Protein AF-0000000082581903 (afdb_homodimer)

Sequence (358 aa):
MIIGKVKLASPSAEDALTNMLINNNLINKDTAILCLGTNDCIEDLVGPLTGTLIEENKKDLSIKVYGTLDFSINSLNIKSKFPHIEKKEKHLLAVDSILSLKNDVGMILLKNDGIHPGAALGNNLPLIGDCSIMCSVSEKLQYLLLNKKVSFNEVYKFSKVICSSIIKAKYILENHHNNMIIGKVKLASPSAEDALTNMLINNNLINKDTAILCLGTNDCIEDLVGPLTGTLIEENKKDLSIKVYGTLDFSINSLNIKSKFPHIEKKEKHLLAVDSILSLKNDVGMILLKNDGIHPGAALGNNLPLIGDCSIMCSVSEKLQYLLLNKKVSFNEVYKFSKVICSSIIKAKYILENHHNN

Solvent-accessible surface area (backbone atoms only — not comparable to full-atom values): 18276 Å² total; per-residue (Å²): 95,77,79,45,76,38,50,58,86,42,93,52,28,41,60,53,47,24,48,50,34,52,75,67,64,58,51,58,75,70,36,28,38,37,16,31,19,42,54,75,45,66,77,30,29,32,9,10,50,20,30,39,50,33,71,73,64,41,78,89,55,80,67,52,69,41,18,17,57,93,50,56,29,32,74,87,48,36,81,77,48,43,64,60,50,56,73,71,43,90,36,35,31,22,31,32,51,41,65,29,58,72,90,42,42,51,26,38,36,32,26,75,28,40,42,48,55,51,47,90,74,68,47,92,46,66,74,39,44,54,11,27,43,35,35,18,68,33,33,42,70,38,48,74,62,71,65,54,77,50,49,37,49,59,37,52,51,51,20,50,39,52,30,52,16,52,50,50,40,46,51,49,54,63,57,50,72,77,104,94,78,77,45,76,38,51,58,88,42,95,52,29,41,61,51,48,23,48,50,32,52,74,66,64,59,50,57,74,68,34,28,39,36,15,31,21,42,52,75,43,66,76,32,29,31,8,10,51,19,30,39,51,34,70,76,63,40,76,90,55,80,67,50,70,42,19,16,57,92,50,55,30,31,75,87,47,35,80,78,49,43,64,60,50,57,73,72,44,91,36,36,30,23,30,34,50,39,64,29,57,71,90,43,41,51,25,38,35,32,27,75,29,40,43,50,55,47,46,91,72,68,47,91,45,67,76,40,45,53,12,27,42,36,35,18,66,34,33,42,70,38,47,72,62,70,66,54,78,51,48,38,49,58,37,52,50,52,18,50,38,52,29,51,16,52,50,50,41,46,51,50,52,63,57,52,71,75,104

Organism: NCBI:txid2716538

Structure (mmCIF, N/CA/C/O backbone):
data_AF-0000000082581903-model_v1
#
loop_
_entity.id
_entity.type
_entity.pdbx_description
1 polymer 'DUF1256 domain-containing protein'
#
loop_
_atom_site.group_PDB
_atom_site.id
_atom_site.type_symbol
_atom_site.label_atom_id
_atom_site.label_alt_id
_atom_site.label_comp_id
_atom_site.label_asym_id
_atom_site.label_entity_id
_atom_site.label_seq_id
_atom_site.pdbx_PDB_ins_code
_atom_site.Cartn_x
_atom_site.Cartn_y
_atom_site.Cartn_z
_atom_site.occupancy
_atom_site.B_iso_or_equiv
_atom_site.auth_seq_id
_atom_site.auth_comp_id
_atom_site.auth_asym_id
_atom_site.auth_atom_id
_atom_site.pdbx_PDB_model_num
ATOM 1 N N . MET A 1 1 ? -2.246 -23.031 -18.891 1 87.25 1 MET A N 1
ATOM 2 C CA . MET A 1 1 ? -3.512 -22.516 -19.406 1 87.25 1 MET A CA 1
ATOM 3 C C . MET A 1 1 ? -4.262 -21.734 -18.328 1 87.25 1 MET A C 1
ATOM 5 O O . MET A 1 1 ? -4.207 -22.078 -17.156 1 87.25 1 MET A O 1
ATOM 9 N N . ILE A 1 2 ? -4.891 -20.656 -18.797 1 94.12 2 ILE A N 1
ATOM 10 C CA . ILE A 1 2 ? -5.758 -19.922 -17.891 1 94.12 2 ILE A CA 1
ATOM 11 C C . ILE A 1 2 ? -6.977 -20.766 -17.531 1 94.12 2 ILE A C 1
ATOM 13 O O . ILE A 1 2 ? -7.723 -21.188 -18.422 1 94.12 2 ILE A O 1
ATOM 17 N N . ILE A 1 3 ? -7.184 -21 -16.297 1 96.62 3 ILE A N 1
ATOM 18 C CA . ILE A 1 3 ? -8.234 -21.922 -15.891 1 96.62 3 ILE A CA 1
ATOM 19 C C . ILE A 1 3 ? -9.383 -21.156 -15.242 1 96.62 3 ILE A C 1
ATOM 21 O O . ILE A 1 3 ? -10.422 -21.719 -14.914 1 96.62 3 ILE A O 1
ATOM 25 N N . GLY A 1 4 ? -9.164 -19.812 -15.023 1 97.12 4 GLY A N 1
ATOM 26 C CA . GLY A 1 4 ? -10.211 -19 -14.43 1 97.12 4 GLY A CA 1
ATOM 27 C C . GLY A 1 4 ? -9.867 -17.531 -14.383 1 97.12 4 GLY A C 1
ATOM 28 O O . GLY A 1 4 ? -8.703 -17.156 -14.523 1 97.12 4 GLY A O 1
ATOM 29 N N . LYS A 1 5 ? -10.945 -16.812 -14.273 1 97.69 5 LYS A N 1
ATOM 30 C CA . LYS A 1 5 ? -10.82 -15.367 -14.133 1 97.69 5 LYS A CA 1
ATOM 31 C C . LYS A 1 5 ? -11.766 -14.836 -13.062 1 97.69 5 LYS A C 1
ATOM 33 O O . LYS A 1 5 ? -12.883 -15.344 -12.898 1 97.69 5 LYS A O 1
ATOM 38 N N . VAL A 1 6 ? -11.312 -13.875 -12.336 1 98.44 6 VAL A N 1
ATOM 39 C CA . VAL A 1 6 ? -12.125 -13.195 -11.336 1 98.44 6 VAL A CA 1
ATOM 40 C C . VAL A 1 6 ? -12.062 -11.68 -11.555 1 98.44 6 VAL A C 1
ATOM 42 O O . VAL A 1 6 ? -10.977 -11.109 -11.672 1 98.44 6 VAL A O 1
ATOM 45 N N . LYS A 1 7 ? -13.234 -11.055 -11.656 1 98.25 7 LYS A N 1
ATOM 46 C CA . LYS A 1 7 ? -13.281 -9.602 -11.773 1 98.25 7 LYS A CA 1
ATOM 47 C C . LYS A 1 7 ? -12.961 -8.93 -10.445 1 98.25 7 LYS A C 1
ATOM 49 O O . LYS A 1 7 ? -13.641 -9.164 -9.445 1 98.25 7 LYS A O 1
ATOM 54 N N . LEU A 1 8 ? -11.984 -8.023 -10.461 1 98.38 8 LEU A N 1
ATOM 55 C CA . LEU A 1 8 ? -11.547 -7.359 -9.242 1 98.38 8 LEU A CA 1
ATOM 56 C C . LEU A 1 8 ? -12.688 -6.559 -8.617 1 98.38 8 LEU A C 1
ATOM 58 O O . LEU A 1 8 ? -12.867 -6.57 -7.398 1 98.38 8 LEU A O 1
ATOM 62 N N . ALA A 1 9 ? -13.422 -5.906 -9.438 1 96.94 9 ALA A N 1
ATOM 63 C CA . ALA A 1 9 ? -14.453 -4.977 -8.984 1 96.94 9 ALA A CA 1
ATOM 64 C C . ALA A 1 9 ? -15.656 -5.719 -8.422 1 96.94 9 ALA A C 1
ATOM 66 O O . ALA A 1 9 ? -16.531 -5.113 -7.801 1 96.94 9 ALA A O 1
ATOM 67 N N . SER A 1 10 ? -15.672 -7.02 -8.586 1 97.88 10 SER A N 1
ATOM 68 C CA . SER A 1 10 ? -16.781 -7.809 -8.078 1 97.88 10 SER A CA 1
ATOM 69 C C . SER A 1 10 ? -16.812 -7.809 -6.555 1 97.88 10 SER A C 1
ATOM 71 O O . SER A 1 10 ? -15.781 -8.008 -5.91 1 97.88 10 SER A O 1
ATOM 73 N N . PRO A 1 11 ? -18.016 -7.594 -5.961 1 96.75 11 PRO A N 1
ATOM 74 C CA . PRO A 1 11 ? -18.109 -7.652 -4.5 1 96.75 11 PRO A CA 1
ATOM 75 C C . PRO A 1 11 ? -17.75 -9.023 -3.941 1 96.75 11 PRO A C 1
ATOM 77 O O . PRO A 1 11 ? -17.406 -9.141 -2.764 1 96.75 11 PRO A O 1
ATOM 80 N N . SER A 1 12 ? -17.734 -10.055 -4.766 1 98.25 12 SER A N 1
ATOM 81 C CA . SER A 1 12 ? -17.438 -11.406 -4.324 1 98.25 12 SER A CA 1
ATOM 82 C C . SER A 1 12 ? -16.062 -11.859 -4.801 1 98.25 12 SER A C 1
ATOM 84 O O . SER A 1 12 ? -15.766 -13.055 -4.832 1 98.25 12 SER A O 1
ATOM 86 N N . ALA A 1 13 ? -15.289 -10.922 -5.145 1 98.75 13 ALA A N 1
ATOM 87 C CA . ALA A 1 13 ? -13.992 -11.258 -5.742 1 98.75 13 ALA A CA 1
ATOM 88 C C . ALA A 1 13 ? -13.172 -12.133 -4.809 1 98.75 13 ALA A C 1
ATOM 90 O O . ALA A 1 13 ? -12.586 -13.133 -5.238 1 98.75 13 ALA A O 1
ATOM 91 N N . GLU A 1 14 ? -13.094 -11.75 -3.551 1 98.75 14 GLU A N 1
ATOM 92 C CA . GLU A 1 14 ? -12.32 -12.508 -2.574 1 98.75 14 GLU A CA 1
ATOM 93 C C . GLU A 1 14 ? -12.805 -13.953 -2.48 1 98.75 14 GLU A C 1
ATOM 95 O O . GLU A 1 14 ? -12.008 -14.891 -2.551 1 98.75 14 GLU A O 1
ATOM 100 N N . ASP A 1 15 ? -14.094 -14.125 -2.348 1 98.75 15 ASP A N 1
ATOM 101 C CA . ASP A 1 15 ? -14.672 -15.461 -2.225 1 98.75 15 ASP A CA 1
ATOM 102 C C . ASP A 1 15 ? -14.461 -16.266 -3.502 1 98.75 15 ASP A C 1
ATOM 104 O O . ASP A 1 15 ? -14.133 -17.453 -3.443 1 98.75 15 ASP A O 1
ATOM 108 N N . ALA A 1 16 ? -14.727 -15.617 -4.605 1 98.81 16 ALA A N 1
ATOM 109 C CA . ALA A 1 16 ? -14.555 -16.281 -5.895 1 98.81 16 ALA A CA 1
ATOM 110 C C . ALA A 1 16 ? -13.117 -16.766 -6.074 1 98.81 16 ALA A C 1
ATOM 112 O O . ALA A 1 16 ? -12.883 -17.906 -6.469 1 98.81 16 ALA A O 1
ATOM 113 N N . LEU A 1 17 ? -12.164 -15.938 -5.777 1 98.81 17 LEU A N 1
ATOM 114 C CA . LEU A 1 17 ? -10.758 -16.297 -5.922 1 98.81 17 LEU A CA 1
ATOM 115 C C . LEU A 1 17 ? -10.383 -17.422 -4.957 1 98.81 17 LEU A C 1
ATOM 117 O O . LEU A 1 17 ? -9.711 -18.375 -5.344 1 98.81 17 LEU A O 1
ATOM 121 N N . THR A 1 18 ? -10.797 -17.281 -3.703 1 98.81 18 THR A N 1
ATOM 122 C CA . THR A 1 18 ? -10.539 -18.312 -2.699 1 98.81 18 THR A CA 1
ATOM 123 C C . THR A 1 18 ? -11.023 -19.672 -3.182 1 98.81 18 THR A C 1
ATOM 125 O O . THR A 1 18 ? -10.273 -20.656 -3.145 1 98.81 18 THR A O 1
ATOM 128 N N . ASN A 1 19 ? -12.234 -19.672 -3.658 1 98.62 19 ASN A N 1
ATOM 129 C CA . ASN A 1 19 ? -12.828 -20.922 -4.129 1 98.62 19 ASN A CA 1
ATOM 130 C C . ASN A 1 19 ? -12.078 -21.484 -5.336 1 98.62 19 ASN A C 1
ATOM 132 O O . ASN A 1 19 ? -11.859 -22.688 -5.43 1 98.62 19 ASN A O 1
ATOM 136 N N . MET A 1 20 ? -11.734 -20.688 -6.238 1 98.56 20 MET A N 1
ATOM 137 C CA . MET A 1 20 ? -11.023 -21.141 -7.43 1 98.56 20 MET A CA 1
ATOM 138 C C . MET A 1 20 ? -9.664 -21.719 -7.062 1 98.56 20 MET A C 1
ATOM 140 O O . MET A 1 20 ? -9.234 -22.719 -7.645 1 98.56 20 MET A O 1
ATOM 144 N N . LEU A 1 21 ? -9 -21.078 -6.121 1 98.56 21 LEU A N 1
ATOM 145 C CA . LEU A 1 21 ? -7.703 -21.578 -5.672 1 98.56 21 LEU A CA 1
ATOM 146 C C . LEU A 1 21 ? -7.836 -22.984 -5.109 1 98.56 21 LEU A C 1
ATOM 148 O O . LEU A 1 21 ? -7.051 -23.875 -5.453 1 98.56 21 LEU A O 1
ATOM 152 N N . ILE A 1 22 ? -8.797 -23.172 -4.262 1 98 22 ILE A N 1
ATOM 153 C CA . ILE A 1 22 ? -8.984 -24.438 -3.559 1 98 22 ILE A CA 1
ATOM 154 C C . ILE A 1 22 ? -9.508 -25.484 -4.527 1 98 22 ILE A C 1
ATOM 156 O O . ILE A 1 22 ? -8.953 -26.578 -4.625 1 98 22 ILE A O 1
ATOM 160 N N . ASN A 1 23 ? -10.539 -25.094 -5.277 1 97.81 23 ASN A N 1
ATOM 161 C CA . ASN A 1 23 ? -11.242 -26.078 -6.105 1 97.81 23 ASN A CA 1
ATOM 162 C C . ASN A 1 23 ? -10.383 -26.547 -7.273 1 97.81 23 ASN A C 1
ATOM 1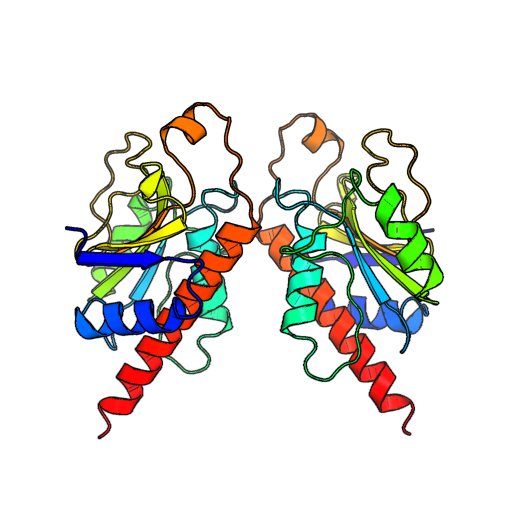64 O O . ASN A 1 23 ? -10.57 -27.656 -7.777 1 97.81 23 ASN A O 1
ATOM 168 N N . ASN A 1 24 ? -9.477 -25.781 -7.688 1 97.69 24 ASN A N 1
ATOM 169 C CA . ASN A 1 24 ? -8.609 -26.172 -8.797 1 97.69 24 ASN A CA 1
ATOM 170 C C . ASN A 1 24 ? -7.254 -26.672 -8.297 1 97.69 24 ASN A C 1
ATOM 172 O O . ASN A 1 24 ? -6.324 -26.828 -9.086 1 97.69 24 ASN A O 1
ATOM 176 N N . ASN A 1 25 ? -7.094 -26.812 -7.012 1 96.69 25 ASN A N 1
ATOM 177 C CA . ASN A 1 25 ? -5.895 -27.344 -6.371 1 96.69 25 ASN A CA 1
ATOM 178 C C . ASN A 1 25 ? -4.668 -26.484 -6.672 1 96.69 25 ASN A C 1
ATOM 180 O O . ASN A 1 25 ? -3.586 -27.016 -6.93 1 96.69 25 ASN A O 1
ATOM 184 N N . LEU A 1 26 ? -4.883 -25.188 -6.762 1 98 26 LEU A N 1
ATOM 185 C CA . LEU A 1 26 ? -3.773 -24.266 -7.008 1 98 26 LEU A CA 1
ATOM 186 C C . LEU A 1 26 ? -3.033 -23.953 -5.711 1 98 26 LEU A C 1
ATOM 188 O O . LEU A 1 26 ? -1.92 -23.422 -5.738 1 98 26 LEU A O 1
ATOM 192 N N . ILE A 1 27 ? -3.664 -24.203 -4.605 1 97.94 27 ILE A N 1
ATOM 193 C CA . ILE A 1 27 ? -3.084 -23.953 -3.289 1 97.94 27 ILE A CA 1
ATOM 194 C C . ILE A 1 27 ? -3.363 -25.141 -2.367 1 97.94 27 ILE A C 1
ATOM 196 O O . ILE A 1 27 ? -4.438 -25.75 -2.432 1 97.94 27 ILE A O 1
ATOM 200 N N . ASN A 1 28 ? -2.412 -25.531 -1.559 1 95.62 28 ASN A N 1
ATOM 201 C CA . ASN A 1 28 ? -2.557 -26.531 -0.508 1 95.62 28 ASN A CA 1
ATOM 202 C C . ASN A 1 28 ? -1.833 -26.125 0.769 1 95.62 28 ASN A C 1
ATOM 204 O O . ASN A 1 28 ? -1.347 -24.984 0.872 1 95.62 28 ASN A O 1
ATOM 208 N N . LYS A 1 29 ? -1.737 -26.984 1.769 1 92.75 29 LYS A N 1
ATOM 209 C CA . LYS A 1 29 ? -1.204 -26.641 3.084 1 92.75 29 LYS A CA 1
ATOM 210 C C . LYS A 1 29 ? 0.279 -26.297 3.002 1 92.75 29 LYS A C 1
ATOM 212 O O . LYS A 1 29 ? 0.778 -25.5 3.801 1 92.75 29 LYS A O 1
ATOM 217 N N . ASP A 1 30 ? 0.938 -26.781 1.972 1 95.25 30 ASP A N 1
ATOM 218 C CA . ASP A 1 30 ? 2.385 -26.625 1.88 1 95.25 30 ASP A CA 1
ATOM 219 C C . ASP A 1 30 ? 2.76 -25.578 0.827 1 95.25 30 ASP A C 1
ATOM 221 O O . ASP A 1 30 ? 3.943 -25.328 0.586 1 95.25 30 ASP A O 1
ATOM 225 N N . THR A 1 31 ? 1.788 -24.984 0.199 1 97.94 31 THR A N 1
ATOM 226 C CA . THR A 1 31 ? 2.049 -24.047 -0.879 1 97.94 31 THR A CA 1
ATOM 227 C C . THR A 1 31 ? 2.758 -22.797 -0.349 1 97.94 31 THR A C 1
ATOM 229 O O . THR A 1 31 ? 2.301 -22.188 0.615 1 97.94 31 THR A O 1
ATOM 232 N N . ALA A 1 32 ? 3.918 -22.547 -0.948 1 98.62 32 ALA A N 1
ATOM 233 C CA . ALA A 1 32 ? 4.586 -21.266 -0.733 1 98.62 32 ALA A CA 1
ATOM 234 C C . ALA A 1 32 ? 4.148 -20.234 -1.774 1 98.62 32 ALA A C 1
ATOM 236 O O . ALA A 1 32 ? 3.809 -20.594 -2.904 1 98.62 32 ALA A O 1
ATOM 237 N N . ILE A 1 33 ? 4.16 -18.953 -1.414 1 98.88 33 ILE A N 1
ATOM 238 C CA . ILE A 1 33 ? 3.732 -17.875 -2.293 1 98.88 33 ILE A CA 1
ATOM 239 C C . ILE A 1 33 ? 4.949 -17.094 -2.777 1 98.88 33 ILE A C 1
ATOM 241 O O . ILE A 1 33 ? 5.777 -16.656 -1.974 1 98.88 33 ILE A O 1
ATOM 245 N N . LEU A 1 34 ? 5.102 -17 -4.012 1 98.62 34 LEU A N 1
ATOM 246 C CA . LEU A 1 34 ? 6.164 -16.203 -4.617 1 98.62 34 LEU A CA 1
ATOM 247 C C . LEU A 1 34 ? 5.594 -14.961 -5.305 1 98.62 34 LEU A C 1
ATOM 249 O O . LEU A 1 34 ? 4.902 -15.078 -6.32 1 98.62 34 LEU A O 1
ATOM 253 N N . CYS A 1 35 ? 5.91 -13.844 -4.793 1 98.56 35 CYS A N 1
ATOM 254 C CA . CYS A 1 35 ? 5.375 -12.578 -5.27 1 98.56 35 CYS A CA 1
ATOM 255 C C . CYS A 1 35 ? 6.418 -11.812 -6.074 1 98.56 35 CYS A C 1
ATOM 257 O O . CYS A 1 35 ? 7.457 -11.422 -5.539 1 98.56 35 CYS A O 1
ATOM 259 N N . LEU A 1 36 ? 6.07 -11.562 -7.289 1 97.31 36 LEU A N 1
ATOM 260 C CA . LEU A 1 36 ? 7.055 -10.977 -8.195 1 97.31 36 LEU A CA 1
ATOM 261 C C . LEU A 1 36 ? 6.734 -9.508 -8.469 1 97.31 36 LEU A C 1
ATOM 263 O O . LEU A 1 36 ? 5.566 -9.141 -8.609 1 97.31 36 LEU A O 1
ATOM 267 N N . GLY A 1 37 ? 7.77 -8.695 -8.508 1 96 37 GLY A N 1
ATOM 268 C CA . GLY A 1 37 ? 7.641 -7.285 -8.844 1 96 37 GLY A CA 1
ATOM 269 C C . GLY A 1 37 ? 8.719 -6.422 -8.219 1 96 37 GLY A C 1
ATOM 270 O O . GLY A 1 37 ? 9.641 -6.938 -7.578 1 96 37 GLY A O 1
ATOM 271 N N . THR A 1 38 ? 8.578 -5.094 -8.414 1 94.81 38 THR A N 1
ATOM 272 C CA . THR A 1 38 ? 9.547 -4.137 -7.879 1 94.81 38 THR A CA 1
ATOM 273 C C . THR A 1 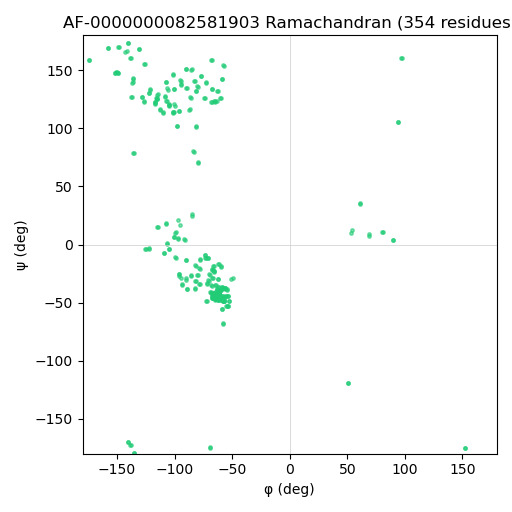38 ? 8.828 -3.002 -7.148 1 94.81 38 THR A C 1
ATOM 275 O O . THR A 1 38 ? 7.617 -2.832 -7.289 1 94.81 38 THR A O 1
ATOM 278 N N . ASN A 1 39 ? 9.641 -2.254 -6.438 1 95.69 39 ASN A N 1
ATOM 279 C CA . ASN A 1 39 ? 9.133 -1.1 -5.703 1 95.69 39 ASN A CA 1
ATOM 280 C C . ASN A 1 39 ? 9.203 0.173 -6.543 1 95.69 39 ASN A C 1
ATOM 282 O O . ASN A 1 39 ? 8.836 1.253 -6.07 1 95.69 39 ASN A O 1
ATOM 286 N N . ASP A 1 40 ? 9.594 0.076 -7.762 1 92.06 40 ASP A N 1
ATOM 287 C CA . ASP A 1 40 ? 10.086 1.259 -8.461 1 92.06 40 ASP A CA 1
ATOM 288 C C . ASP A 1 40 ? 9 1.852 -9.367 1 92.06 40 ASP A C 1
ATOM 290 O O . ASP A 1 40 ? 9.172 2.947 -9.906 1 92.06 40 ASP A O 1
ATOM 294 N N . CYS A 1 41 ? 7.949 1.179 -9.562 1 91.69 41 CYS A N 1
ATOM 295 C CA . CYS A 1 41 ? 6.852 1.677 -10.383 1 91.69 41 CYS A CA 1
ATOM 296 C C . CYS A 1 41 ? 5.52 1.098 -9.922 1 91.69 41 CYS A C 1
ATOM 298 O O . CYS A 1 41 ? 5.469 -0.02 -9.406 1 91.69 41 CYS A O 1
ATOM 300 N N . ILE A 1 42 ? 4.496 1.844 -10.078 1 94.06 42 ILE A N 1
ATOM 301 C CA . ILE A 1 42 ? 3.168 1.478 -9.594 1 94.06 42 ILE A CA 1
ATOM 302 C C . ILE A 1 42 ? 2.703 0.197 -10.281 1 94.06 42 ILE A C 1
ATOM 304 O O . ILE A 1 42 ? 2.117 -0.682 -9.648 1 94.06 42 ILE A O 1
ATOM 308 N N . GLU A 1 43 ? 3.027 0.013 -11.562 1 91.12 43 GLU A N 1
ATOM 309 C CA . GLU A 1 43 ? 2.525 -1.082 -12.383 1 91.12 43 GLU A CA 1
ATOM 310 C C . GLU A 1 43 ? 3.045 -2.428 -11.891 1 91.12 43 GLU A C 1
ATOM 312 O O . GLU A 1 43 ? 2.469 -3.473 -12.203 1 91.12 43 GLU A O 1
ATOM 317 N N . ASP A 1 44 ? 4.086 -2.406 -11.117 1 92.88 44 ASP A N 1
ATOM 318 C CA . ASP A 1 44 ? 4.758 -3.641 -10.719 1 92.88 44 ASP A CA 1
ATOM 319 C C . ASP A 1 44 ? 4.641 -3.871 -9.219 1 92.88 44 ASP A C 1
ATOM 321 O O . ASP A 1 44 ? 5.277 -4.777 -8.672 1 92.88 44 ASP A O 1
ATOM 325 N N . LEU A 1 45 ? 3.754 -3.172 -8.578 1 97.19 45 LEU A N 1
ATOM 326 C CA . LEU A 1 45 ? 3.727 -3.16 -7.117 1 97.19 45 LEU A CA 1
ATOM 327 C C . LEU A 1 45 ? 2.826 -4.27 -6.582 1 97.19 45 LEU A C 1
ATOM 329 O O . LEU A 1 45 ? 2.867 -4.586 -5.391 1 97.19 45 LEU A O 1
ATOM 333 N N . VAL A 1 46 ? 2.016 -4.891 -7.371 1 98.19 46 VAL A N 1
ATOM 334 C CA . VAL A 1 46 ? 1.065 -5.871 -6.859 1 98.19 46 VAL A CA 1
ATOM 335 C C . VAL A 1 46 ? 1.811 -6.969 -6.102 1 98.19 46 VAL A C 1
ATOM 337 O O . VAL A 1 46 ? 1.452 -7.301 -4.969 1 98.19 46 VAL A O 1
ATOM 340 N N . GLY A 1 47 ? 2.838 -7.504 -6.691 1 98.44 47 GLY A N 1
ATOM 341 C CA . GLY A 1 47 ? 3.588 -8.594 -6.086 1 98.44 47 GLY A CA 1
ATOM 342 C C . GLY A 1 47 ? 4.148 -8.242 -4.719 1 98.44 47 GLY A C 1
ATOM 343 O O . GLY A 1 47 ? 3.709 -8.789 -3.705 1 98.44 47 GLY A O 1
ATOM 344 N N . PRO A 1 48 ? 5.082 -7.348 -4.691 1 98.75 48 PRO A N 1
ATOM 345 C CA . PRO A 1 48 ? 5.723 -7.023 -3.418 1 98.75 48 PRO A CA 1
ATOM 346 C C . PRO A 1 48 ? 4.727 -6.574 -2.352 1 98.75 48 PRO A C 1
ATOM 348 O O . PRO A 1 48 ? 4.895 -6.895 -1.171 1 98.75 48 PRO A O 1
ATOM 351 N N . LEU A 1 49 ? 3.713 -5.824 -2.75 1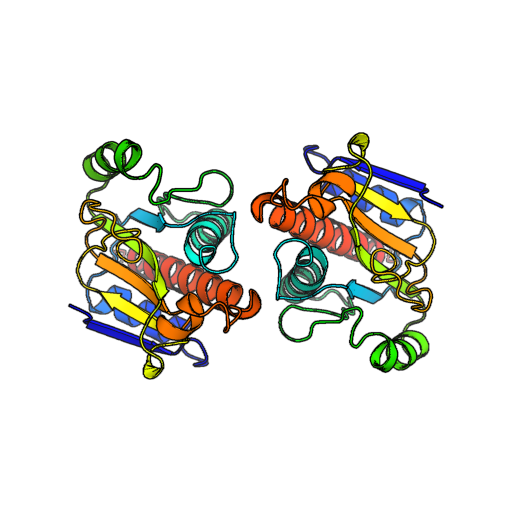 98.94 49 LEU A N 1
ATOM 352 C CA . LEU A 1 49 ? 2.721 -5.375 -1.777 1 98.94 49 LEU A CA 1
ATOM 353 C C . LEU A 1 49 ? 1.911 -6.555 -1.247 1 98.94 49 LEU A C 1
ATOM 355 O O . LEU A 1 49 ? 1.67 -6.656 -0.042 1 98.94 49 LEU A O 1
ATOM 359 N N . THR A 1 50 ? 1.483 -7.457 -2.131 1 98.94 50 THR A N 1
ATOM 360 C CA . THR A 1 50 ? 0.767 -8.656 -1.705 1 98.94 50 THR A CA 1
ATOM 361 C C . THR A 1 50 ? 1.606 -9.469 -0.723 1 98.94 50 THR A C 1
ATOM 363 O O . THR A 1 50 ? 1.114 -9.883 0.329 1 98.94 50 THR A O 1
ATOM 366 N N . GLY A 1 51 ? 2.877 -9.703 -1.082 1 98.94 51 GLY A N 1
ATOM 367 C CA . GLY A 1 51 ? 3.756 -10.43 -0.176 1 98.94 51 GLY A CA 1
ATOM 368 C C . GLY A 1 51 ? 3.85 -9.797 1.198 1 98.94 51 GLY A C 1
ATOM 369 O O . GLY A 1 51 ? 3.775 -10.492 2.215 1 98.94 51 GLY A O 1
ATOM 370 N N . THR A 1 52 ? 3.984 -8.516 1.213 1 98.94 52 THR A N 1
ATOM 371 C CA . THR A 1 52 ? 4.078 -7.773 2.467 1 98.94 52 THR A CA 1
ATOM 372 C C . THR A 1 52 ? 2.783 -7.891 3.262 1 98.94 52 THR A C 1
ATOM 374 O O . THR A 1 52 ? 2.811 -8.141 4.469 1 98.94 52 THR A O 1
ATOM 377 N N . LEU A 1 53 ? 1.638 -7.715 2.604 1 98.88 53 LEU A N 1
ATOM 378 C CA . LEU A 1 53 ? 0.344 -7.801 3.271 1 98.88 53 LEU A CA 1
ATOM 379 C C . LEU A 1 53 ? 0.125 -9.195 3.855 1 98.88 53 LEU A C 1
ATOM 381 O O . LEU A 1 53 ? -0.413 -9.328 4.957 1 98.88 53 LEU A O 1
ATOM 385 N N . ILE A 1 54 ? 0.518 -10.234 3.143 1 98.94 54 ILE A N 1
ATOM 386 C CA . ILE A 1 54 ? 0.366 -11.586 3.66 1 98.94 54 ILE A CA 1
ATOM 387 C C . ILE A 1 54 ? 1.196 -11.75 4.934 1 98.94 54 ILE A C 1
ATOM 389 O O . ILE A 1 54 ? 0.7 -12.25 5.945 1 98.94 54 ILE A O 1
ATOM 393 N N . GLU A 1 55 ? 2.453 -11.305 4.859 1 98.75 55 GLU A N 1
ATOM 394 C CA . GLU A 1 55 ? 3.326 -11.414 6.027 1 98.75 55 GLU A CA 1
ATOM 395 C C . GLU A 1 55 ? 2.729 -10.695 7.234 1 98.75 55 GLU A C 1
ATOM 397 O O . GLU A 1 55 ? 2.82 -11.18 8.359 1 98.75 55 GLU A O 1
ATOM 402 N N . GLU A 1 56 ? 2.131 -9.625 6.969 1 98.44 56 GLU A N 1
ATOM 403 C CA . GLU A 1 56 ? 1.611 -8.797 8.055 1 98.44 56 GLU A CA 1
ATOM 404 C C . GLU A 1 56 ? 0.311 -9.367 8.609 1 98.44 56 GLU A C 1
ATOM 406 O O . GLU A 1 56 ? -0.076 -9.062 9.742 1 98.44 56 GLU A O 1
ATOM 411 N N . ASN A 1 57 ? -0.397 -10.219 7.832 1 98.38 57 ASN A N 1
ATOM 412 C CA . ASN A 1 57 ? -1.756 -10.57 8.227 1 98.38 57 ASN A CA 1
ATOM 413 C C . ASN A 1 57 ? -1.919 -12.078 8.391 1 98.38 57 ASN A C 1
ATOM 415 O O . ASN A 1 57 ? -2.979 -12.555 8.805 1 98.38 57 ASN A O 1
ATOM 419 N N . LYS A 1 58 ? -0.877 -12.844 8.102 1 97.56 58 LYS A N 1
ATOM 420 C CA . LYS A 1 58 ? -1.011 -14.297 8.109 1 97.56 58 LYS A CA 1
ATOM 421 C C . LYS A 1 58 ? -1.169 -14.828 9.531 1 97.56 58 LYS A C 1
ATOM 423 O O . LYS A 1 58 ? -1.584 -15.969 9.727 1 97.56 58 LYS A O 1
ATOM 428 N N . LYS A 1 59 ? -0.95 -14.031 10.617 1 95.31 59 LYS A N 1
ATOM 429 C CA . LYS A 1 59 ? -1.097 -14.422 12.016 1 95.31 59 LYS A CA 1
ATOM 430 C C . LYS A 1 59 ? -0.35 -15.719 12.305 1 95.31 59 LYS A C 1
ATOM 432 O O . LYS A 1 59 ? 0.861 -15.805 12.094 1 95.31 59 LYS A O 1
ATOM 437 N N . ASP A 1 60 ? -1.005 -16.75 12.711 1 93.44 60 ASP A N 1
ATOM 438 C CA . ASP A 1 60 ? -0.346 -17.984 13.117 1 93.44 60 ASP A CA 1
ATOM 439 C C . ASP A 1 60 ? -0.338 -19 11.977 1 93.44 60 ASP A C 1
ATOM 441 O O . ASP A 1 60 ? 0.129 -20.125 12.148 1 93.44 60 ASP A O 1
ATOM 445 N N . LEU A 1 61 ? -0.793 -18.609 10.844 1 95.19 61 LEU A N 1
ATOM 446 C CA . LEU A 1 61 ? -0.778 -19.5 9.695 1 95.19 61 LEU A CA 1
ATOM 447 C C . LEU A 1 61 ? 0.639 -19.688 9.164 1 95.19 61 LEU A C 1
ATOM 449 O O . LEU A 1 61 ? 1.418 -18.734 9.125 1 95.19 61 LEU A O 1
ATOM 453 N N . SER A 1 62 ? 0.909 -20.938 8.805 1 93.56 62 SER A N 1
ATOM 454 C CA . SER A 1 62 ? 2.211 -21.234 8.219 1 93.56 62 SER A CA 1
ATOM 455 C C . SER A 1 62 ? 2.225 -20.938 6.723 1 93.56 62 SER A C 1
ATOM 457 O O . SER A 1 62 ? 2.025 -21.844 5.906 1 93.56 62 SER A O 1
ATOM 459 N N . ILE A 1 63 ? 2.365 -19.828 6.324 1 97.62 63 ILE A N 1
ATOM 460 C CA . ILE A 1 63 ? 2.471 -19.406 4.93 1 97.62 63 ILE A CA 1
ATOM 461 C C . ILE A 1 63 ? 3.875 -18.875 4.656 1 97.62 63 ILE A C 1
ATOM 463 O O . ILE A 1 63 ? 4.301 -17.891 5.258 1 97.62 63 ILE A O 1
ATOM 467 N N . LYS A 1 64 ? 4.574 -19.531 3.82 1 98.31 64 LYS A N 1
ATOM 468 C CA . LYS A 1 64 ? 5.879 -19.047 3.381 1 98.31 64 LYS A CA 1
ATOM 469 C C . LYS A 1 64 ? 5.742 -18.094 2.203 1 98.31 64 LYS A C 1
ATOM 471 O O . LYS A 1 64 ? 5.098 -18.406 1.204 1 98.31 64 LYS A O 1
ATOM 476 N N . VAL A 1 65 ? 6.32 -16.938 2.357 1 98.75 65 VAL A N 1
ATOM 477 C CA . VAL A 1 65 ? 6.211 -15.906 1.334 1 98.75 65 VAL A CA 1
ATOM 478 C C . VAL A 1 65 ? 7.602 -15.5 0.857 1 98.75 65 VAL A C 1
ATOM 480 O O . VAL A 1 65 ? 8.5 -15.258 1.67 1 98.75 65 VAL A O 1
ATOM 483 N N . TYR A 1 66 ? 7.766 -15.477 -0.42 1 98.69 66 TYR A N 1
ATOM 484 C CA . TYR A 1 66 ? 8.938 -14.922 -1.076 1 98.69 66 TYR A CA 1
ATOM 485 C C . TYR A 1 66 ? 8.57 -13.703 -1.912 1 98.69 66 TYR A C 1
ATOM 487 O O . TYR A 1 66 ? 7.688 -13.773 -2.77 1 98.69 66 TYR A O 1
ATOM 495 N N . GLY A 1 67 ? 9.305 -12.586 -1.7 1 98.44 67 GLY A N 1
ATOM 496 C CA . GLY A 1 67 ? 8.992 -11.344 -2.381 1 98.44 67 GLY A CA 1
ATOM 497 C C . GLY A 1 67 ? 8.094 -10.422 -1.569 1 98.44 67 GLY A C 1
ATOM 498 O O . GLY A 1 67 ? 6.93 -10.742 -1.333 1 98.44 67 GLY A O 1
ATOM 499 N N . THR A 1 68 ? 8.664 -9.391 -1.038 1 98.81 68 THR A N 1
ATOM 500 C CA . THR A 1 68 ? 8 -8.352 -0.255 1 98.81 68 THR A CA 1
ATOM 501 C C . THR A 1 68 ? 8.562 -6.977 -0.593 1 98.81 68 THR A C 1
ATOM 503 O O . THR A 1 68 ? 9.484 -6.855 -1.397 1 98.81 68 THR A O 1
ATOM 506 N N . LEU A 1 69 ? 7.953 -5.961 -0.053 1 98.75 69 LEU A N 1
ATOM 507 C CA . LEU A 1 69 ? 8.484 -4.617 -0.245 1 98.75 69 LEU A CA 1
ATOM 508 C C . LEU A 1 69 ? 9.906 -4.516 0.3 1 98.75 69 LEU A C 1
ATOM 510 O O . LEU A 1 69 ? 10.766 -3.869 -0.307 1 98.75 69 LEU A O 1
ATOM 514 N N . ASP A 1 70 ? 10.203 -5.133 1.433 1 98.38 70 ASP A N 1
ATOM 515 C CA . ASP A 1 70 ? 11.531 -5.094 2.029 1 98.38 70 ASP A CA 1
ATOM 516 C C . ASP A 1 70 ? 12.523 -5.934 1.221 1 98.38 70 ASP A C 1
ATOM 518 O O . ASP A 1 70 ? 13.703 -5.602 1.139 1 98.38 70 ASP A O 1
ATOM 522 N N . PHE A 1 71 ? 12.023 -7.008 0.66 1 98.06 71 PHE A N 1
ATOM 523 C CA . PHE A 1 71 ? 12.844 -7.961 -0.082 1 98.06 71 PHE A CA 1
ATOM 524 C C . PHE A 1 71 ? 12.164 -8.367 -1.383 1 98.06 71 PHE A C 1
ATOM 526 O O . PHE A 1 71 ? 11.695 -9.5 -1.52 1 98.06 71 PHE A O 1
ATOM 533 N N . SER A 1 72 ? 12.266 -7.492 -2.365 1 97.94 72 SER A N 1
ATOM 534 C CA . SER A 1 72 ? 11.547 -7.707 -3.613 1 97.94 72 SER A CA 1
ATOM 535 C C . SER A 1 72 ? 12.234 -8.75 -4.484 1 97.94 72 SER A C 1
ATOM 537 O O . SER A 1 72 ? 13.453 -8.93 -4.402 1 97.94 72 SER A O 1
ATOM 539 N N . ILE A 1 73 ? 11.523 -9.492 -5.168 1 97.25 73 ILE A N 1
ATOM 540 C CA . ILE A 1 73 ? 11.992 -10.406 -6.203 1 97.25 73 ILE A CA 1
ATOM 541 C C . ILE A 1 73 ? 11.414 -9.992 -7.555 1 97.25 73 ILE A C 1
ATOM 543 O O . ILE A 1 73 ? 10.203 -9.836 -7.695 1 97.25 73 ILE A O 1
ATOM 547 N N . ASN A 1 74 ? 12.211 -9.742 -8.461 1 94.62 74 ASN A N 1
ATOM 548 C CA . ASN A 1 74 ? 11.82 -9.289 -9.789 1 94.62 74 ASN A CA 1
ATOM 549 C C . ASN A 1 74 ? 12.672 -9.945 -10.875 1 94.62 74 ASN A C 1
ATOM 551 O O . ASN A 1 74 ? 13.359 -10.93 -10.625 1 94.62 74 ASN A O 1
ATOM 555 N N . SER A 1 75 ? 12.562 -9.469 -12.117 1 91.19 75 SER A N 1
ATOM 556 C CA . SER A 1 75 ? 13.227 -10.086 -13.258 1 91.19 75 SER A CA 1
ATOM 557 C C . SER A 1 75 ? 14.742 -9.961 -13.156 1 91.19 75 SER A C 1
ATOM 559 O O . SER A 1 75 ? 15.477 -10.758 -13.742 1 91.19 75 SER A O 1
ATOM 561 N N . LEU A 1 76 ? 15.172 -8.992 -12.375 1 90.81 76 LEU A N 1
ATOM 562 C CA . LEU A 1 76 ? 16.594 -8.727 -12.281 1 90.81 76 LEU A CA 1
ATOM 563 C C . LEU A 1 76 ? 17.281 -9.719 -11.344 1 90.81 76 LEU A C 1
ATOM 565 O O . LEU A 1 76 ? 18.469 -10.008 -11.484 1 90.81 76 LEU A O 1
ATOM 569 N N . ASN A 1 77 ? 16.516 -10.242 -10.414 1 94.06 77 ASN A N 1
ATOM 570 C CA . ASN A 1 77 ? 17.203 -11.047 -9.406 1 94.06 77 ASN A CA 1
ATOM 571 C C . ASN A 1 77 ? 16.594 -12.438 -9.289 1 94.06 77 ASN A C 1
ATOM 573 O O . ASN A 1 77 ? 17.125 -13.289 -8.578 1 94.06 77 ASN A O 1
ATOM 577 N N . ILE A 1 78 ? 15.594 -12.711 -9.969 1 94 78 ILE A N 1
ATOM 578 C CA . ILE A 1 78 ? 14.891 -13.977 -9.852 1 94 78 ILE A CA 1
ATOM 579 C C . ILE A 1 78 ? 15.797 -15.125 -10.281 1 94 78 ILE A C 1
ATOM 581 O O . ILE A 1 78 ? 15.727 -16.234 -9.734 1 94 78 ILE A O 1
ATOM 585 N N . LYS A 1 79 ? 16.641 -14.906 -11.25 1 91.38 79 LYS A N 1
ATOM 586 C CA . LYS A 1 79 ? 17.531 -15.961 -11.75 1 91.38 79 LYS A CA 1
ATOM 587 C C . LYS A 1 79 ? 18.422 -16.5 -10.641 1 91.38 79 LYS A C 1
ATOM 589 O O . LYS A 1 79 ? 18.703 -17.703 -10.594 1 91.38 79 LYS A O 1
ATOM 594 N N . SER A 1 80 ? 18.828 -15.664 -9.789 1 93.69 80 SER A N 1
ATOM 595 C CA . SER A 1 80 ? 19.719 -16.062 -8.719 1 93.69 80 SER A CA 1
ATOM 596 C C . SER A 1 80 ? 18.953 -16.609 -7.52 1 93.69 80 SER A C 1
ATOM 598 O O . SER A 1 80 ? 19.469 -17.438 -6.766 1 93.69 80 SER A O 1
ATOM 600 N N . LYS A 1 81 ? 17.734 -16.219 -7.332 1 94.81 81 LYS A N 1
ATOM 601 C CA . LYS A 1 81 ? 17 -16.562 -6.121 1 94.81 81 LYS A CA 1
ATOM 602 C C . LYS A 1 81 ? 16.125 -17.797 -6.34 1 94.81 81 LYS A C 1
ATOM 604 O O . LYS A 1 81 ? 15.898 -18.578 -5.41 1 94.81 81 LYS A O 1
ATOM 609 N N . PHE A 1 82 ? 15.727 -18.016 -7.523 1 94.62 82 PHE A N 1
ATOM 610 C CA . PHE A 1 82 ? 14.688 -19 -7.812 1 94.62 82 PHE A CA 1
ATOM 611 C C . PHE A 1 82 ? 15.195 -20.406 -7.543 1 94.62 82 PHE A C 1
ATOM 613 O O . PHE A 1 82 ? 14.484 -21.234 -6.977 1 94.62 82 PHE A O 1
ATOM 620 N N . PRO A 1 83 ? 16.422 -20.797 -7.902 1 94.12 83 PRO A N 1
ATOM 621 C CA . PRO A 1 83 ? 16.875 -22.172 -7.66 1 94.12 83 PRO A CA 1
ATOM 622 C C . PRO A 1 83 ? 16.781 -22.578 -6.191 1 94.12 83 PRO A C 1
ATOM 624 O O . PRO A 1 83 ? 16.391 -23.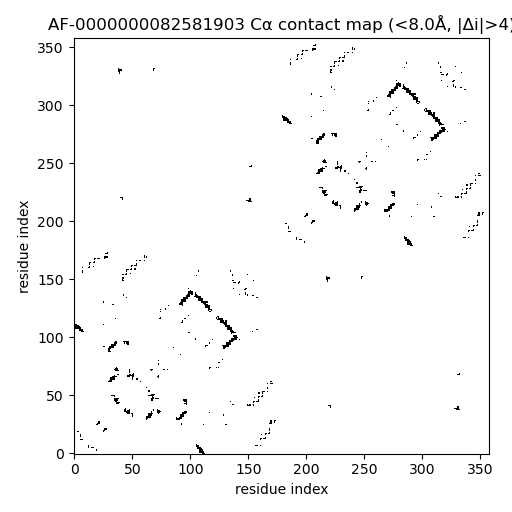703 -5.887 1 94.12 83 PRO A O 1
ATOM 627 N N . HIS A 1 84 ? 17.062 -21.672 -5.32 1 95.94 84 HIS A N 1
ATOM 628 C CA . HIS A 1 84 ? 16.969 -21.953 -3.891 1 95.94 84 HIS A CA 1
ATOM 629 C C . HIS A 1 84 ? 15.523 -22.125 -3.459 1 95.94 84 HIS A C 1
ATOM 631 O O . HIS A 1 84 ? 15.211 -23.031 -2.684 1 95.94 84 HIS A O 1
ATOM 637 N N . ILE A 1 85 ? 14.672 -21.344 -3.947 1 96.75 85 ILE A N 1
ATOM 638 C CA . ILE A 1 85 ? 13.258 -21.391 -3.609 1 96.75 85 ILE A CA 1
ATOM 639 C C . ILE A 1 85 ? 12.648 -22.688 -4.145 1 96.75 85 ILE A C 1
ATOM 641 O O . ILE A 1 85 ? 11.914 -23.375 -3.436 1 96.75 85 ILE A O 1
ATOM 645 N N . GLU A 1 86 ? 12.969 -22.969 -5.348 1 94.19 86 GLU A N 1
ATOM 646 C CA . GLU A 1 86 ? 12.43 -24.156 -6.012 1 94.19 86 GLU A CA 1
ATOM 647 C C . GLU A 1 86 ? 12.844 -25.422 -5.289 1 94.19 86 GLU A C 1
ATOM 649 O O . GLU A 1 86 ? 12.062 -26.375 -5.18 1 94.19 86 GLU A O 1
ATOM 654 N N . LYS A 1 87 ? 14.07 -25.484 -4.824 1 95.44 87 LYS A N 1
ATOM 655 C CA . LYS A 1 87 ? 14.578 -26.656 -4.109 1 95.44 87 LYS A CA 1
ATOM 656 C C . LYS A 1 87 ? 13.898 -26.812 -2.756 1 95.44 87 LYS A C 1
ATOM 658 O O . LYS A 1 87 ? 13.641 -27.938 -2.314 1 95.44 87 LYS A O 1
ATOM 663 N N . LYS A 1 88 ? 13.602 -25.75 -2.16 1 96.94 88 LYS A N 1
ATOM 664 C CA . LYS A 1 88 ? 13.086 -25.75 -0.795 1 96.94 88 LYS A CA 1
ATOM 665 C C . LYS A 1 88 ? 11.586 -26.031 -0.776 1 96.94 88 LYS A C 1
ATOM 667 O O . LYS A 1 88 ? 11.078 -26.672 0.147 1 96.94 88 LYS A O 1
ATOM 672 N N . GLU A 1 89 ? 10.859 -25.5 -1.742 1 96.81 89 GLU A N 1
ATOM 673 C CA . GLU A 1 89 ? 9.406 -25.547 -1.705 1 96.81 89 GLU A CA 1
ATOM 674 C C . GLU A 1 89 ? 8.852 -26.562 -2.707 1 96.81 89 GLU A C 1
ATOM 676 O O . GLU A 1 89 ? 9.305 -26.609 -3.854 1 96.81 89 GLU A O 1
ATOM 681 N N . LYS A 1 90 ? 7.949 -27.344 -2.244 1 93.06 90 LYS A N 1
ATOM 682 C CA . LYS A 1 90 ? 7.383 -28.406 -3.07 1 93.06 90 LYS A CA 1
ATOM 683 C C . LYS A 1 90 ? 6.297 -27.859 -3.994 1 93.06 90 LYS A C 1
ATOM 685 O O . LYS A 1 90 ? 6.027 -28.438 -5.051 1 93.06 90 LYS A O 1
ATOM 690 N N . HIS A 1 91 ? 5.605 -26.875 -3.602 1 96.62 91 HIS A N 1
ATOM 691 C CA . HIS A 1 91 ? 4.531 -26.25 -4.359 1 96.62 91 HIS A CA 1
ATOM 692 C C . HIS A 1 91 ? 4.613 -24.719 -4.266 1 96.62 91 HIS A C 1
ATOM 694 O O . HIS A 1 91 ? 4.664 -24.172 -3.166 1 96.62 91 HIS A O 1
ATOM 700 N N . LEU A 1 92 ? 4.621 -24.109 -5.465 1 98.12 92 LEU A N 1
ATOM 701 C CA . LEU A 1 92 ? 4.828 -22.672 -5.516 1 98.12 92 LEU A CA 1
ATOM 702 C C . LEU A 1 92 ? 3.717 -21.984 -6.309 1 98.12 92 LEU A C 1
ATOM 704 O O . LEU A 1 92 ? 3.465 -22.344 -7.461 1 98.12 92 LEU A O 1
ATOM 708 N N . LEU A 1 93 ? 3.055 -21.062 -5.715 1 98.69 93 LEU A N 1
ATOM 709 C CA . LEU A 1 93 ? 2.088 -20.188 -6.355 1 98.69 93 LEU A CA 1
ATOM 710 C C . LEU A 1 93 ? 2.701 -18.812 -6.633 1 98.69 93 LEU A C 1
ATOM 712 O O . LEU A 1 93 ? 3.043 -18.078 -5.699 1 98.69 93 LEU A O 1
ATOM 716 N N . ALA A 1 94 ? 2.84 -18.516 -7.887 1 98.31 94 ALA A N 1
ATOM 717 C CA . ALA A 1 94 ? 3.436 -17.234 -8.273 1 98.31 94 ALA A CA 1
ATOM 718 C C . ALA A 1 94 ? 2.371 -16.141 -8.406 1 98.31 94 ALA A C 1
ATOM 720 O O . ALA A 1 94 ? 1.287 -16.406 -8.938 1 98.31 94 ALA A O 1
ATOM 721 N N . VAL A 1 95 ? 2.615 -15 -7.887 1 98.56 95 VAL A N 1
ATOM 722 C CA . VAL A 1 95 ? 1.761 -13.828 -8.016 1 98.56 95 VAL A CA 1
ATOM 723 C C . VAL A 1 95 ? 2.506 -12.727 -8.766 1 98.56 95 VAL A C 1
ATOM 725 O O . VAL A 1 95 ? 3.613 -12.344 -8.383 1 98.56 95 VAL A O 1
ATOM 728 N N . ASP A 1 96 ? 1.889 -12.219 -9.836 1 96.38 96 ASP A N 1
ATOM 729 C CA . ASP A 1 96 ? 2.535 -11.211 -10.672 1 96.38 96 ASP A CA 1
ATOM 730 C C . ASP A 1 96 ? 1.503 -10.312 -11.352 1 96.38 96 ASP A C 1
ATOM 732 O O . ASP A 1 96 ? 0.369 -10.734 -11.586 1 96.38 96 ASP A O 1
ATOM 736 N N . SER A 1 97 ? 1.912 -9.047 -11.547 1 95.19 97 SER A N 1
ATOM 737 C CA . SER A 1 97 ? 1.086 -8.195 -12.398 1 95.19 97 SER A CA 1
ATOM 738 C C . SER A 1 97 ? 1.441 -8.375 -13.867 1 95.19 97 SER A C 1
ATOM 740 O O . SER A 1 97 ? 2.607 -8.578 -14.211 1 95.19 97 SER A O 1
ATOM 742 N N . ILE A 1 98 ? 0.458 -8.172 -14.711 1 91.88 98 ILE A N 1
ATOM 743 C CA . ILE A 1 98 ? 0.712 -8.312 -16.141 1 91.88 98 ILE A CA 1
ATOM 744 C C . ILE A 1 98 ? 0.006 -7.191 -16.891 1 91.88 98 ILE A C 1
ATOM 746 O O . ILE A 1 98 ? -0.907 -6.555 -16.375 1 91.88 98 ILE A O 1
ATOM 750 N N . LEU A 1 99 ? 0.516 -7.016 -18.078 1 88.31 99 LEU A N 1
ATOM 751 C CA . LEU A 1 99 ? -0.197 -6.242 -19.078 1 88.31 99 LEU A CA 1
ATOM 752 C C . LEU A 1 99 ? -1.021 -7.152 -19.984 1 88.31 99 LEU A C 1
ATOM 754 O O . LEU A 1 99 ? -0.568 -8.234 -20.359 1 88.31 99 LEU A O 1
ATOM 758 N N . SER A 1 100 ? -2.168 -6.719 -20.234 1 90.06 100 SER A N 1
ATOM 759 C CA . SER A 1 100 ? -3.061 -7.617 -20.953 1 90.06 100 SER A CA 1
ATOM 760 C C . SER A 1 100 ? -3.791 -6.887 -22.078 1 90.06 100 SER A C 1
ATOM 762 O O . SER A 1 100 ? -3.523 -5.715 -22.344 1 90.06 100 SER A O 1
ATOM 764 N N . LEU A 1 101 ? -4.645 -7.703 -22.766 1 89.62 101 LEU A N 1
ATOM 765 C CA . LEU A 1 101 ? -5.602 -7.086 -23.672 1 89.62 101 LEU A CA 1
ATOM 766 C C . LEU A 1 101 ? -6.648 -6.289 -22.906 1 89.62 101 LEU A C 1
ATOM 768 O O . LEU A 1 101 ? -6.855 -6.52 -21.703 1 89.62 101 LEU A O 1
ATOM 772 N N . LYS A 1 102 ? -7.258 -5.371 -23.625 1 88.44 102 LYS A N 1
ATOM 773 C CA . LYS A 1 102 ? -8.164 -4.402 -23 1 88.44 102 LYS A CA 1
ATOM 774 C C . LYS A 1 102 ? -9.25 -5.105 -22.203 1 88.44 102 LYS A C 1
ATOM 776 O O . LYS A 1 102 ? -9.586 -4.684 -21.094 1 88.44 102 LYS A O 1
ATOM 781 N N . ASN A 1 103 ? -9.766 -6.219 -22.719 1 92.75 103 ASN A N 1
ATOM 782 C CA . ASN A 1 103 ? -10.906 -6.883 -22.078 1 92.75 103 ASN A CA 1
ATOM 783 C C . ASN A 1 103 ? -10.508 -7.582 -20.797 1 92.75 103 ASN A C 1
ATOM 785 O O . ASN A 1 103 ? -11.359 -7.957 -19.984 1 92.75 103 ASN A O 1
ATOM 789 N N . ASP A 1 104 ? -9.242 -7.711 -20.547 1 94.25 104 ASP A N 1
ATOM 790 C CA . ASP A 1 104 ? -8.781 -8.422 -19.359 1 94.25 104 ASP A CA 1
ATOM 791 C C . ASP A 1 104 ? -8.289 -7.445 -18.297 1 94.25 104 ASP A C 1
ATOM 793 O O . ASP A 1 104 ? -7.938 -7.852 -17.188 1 94.25 104 ASP A O 1
ATOM 797 N N . VAL A 1 105 ? -8.281 -6.223 -18.625 1 93.62 105 VAL A N 1
ATOM 798 C CA . VAL A 1 105 ? -7.836 -5.258 -17.625 1 93.62 105 VAL A CA 1
ATOM 799 C C . VAL A 1 105 ? -8.773 -5.281 -16.422 1 93.62 105 VAL A C 1
ATOM 801 O O . VAL A 1 105 ? -10 -5.301 -16.578 1 93.62 105 VAL A O 1
ATOM 804 N N . GLY A 1 106 ? -8.234 -5.344 -15.188 1 96.5 106 GLY A N 1
ATOM 805 C CA . GLY A 1 106 ? -9.047 -5.395 -13.977 1 96.5 106 GLY A CA 1
ATOM 806 C C . GLY A 1 106 ? -9.398 -6.805 -13.555 1 96.5 106 GLY A C 1
ATOM 807 O O . GLY A 1 106 ? -10.102 -7.004 -12.562 1 96.5 106 GLY A O 1
ATOM 808 N N . MET A 1 107 ? -8.859 -7.766 -14.289 1 98.25 107 MET A N 1
ATOM 809 C CA . MET A 1 107 ? -9.133 -9.164 -13.977 1 98.25 107 MET A CA 1
ATOM 810 C C . MET A 1 107 ? -7.969 -9.789 -13.219 1 98.25 107 MET A C 1
ATOM 812 O O . MET A 1 107 ? -6.812 -9.414 -13.422 1 98.25 107 MET A O 1
ATOM 816 N N . ILE A 1 108 ? -8.305 -10.703 -12.32 1 98.69 108 ILE A N 1
ATOM 817 C CA . ILE A 1 108 ? -7.355 -11.648 -11.742 1 98.69 108 ILE A CA 1
ATOM 818 C C . ILE A 1 108 ? -7.414 -12.969 -12.508 1 98.69 108 ILE A C 1
ATOM 820 O O . ILE A 1 108 ? -8.461 -13.625 -12.547 1 98.69 108 ILE A O 1
ATOM 824 N N . LEU A 1 109 ? -6.32 -13.289 -13.164 1 98.25 109 LEU A N 1
ATOM 825 C CA . LEU A 1 109 ? -6.273 -14.5 -13.969 1 98.25 109 LEU A CA 1
ATOM 826 C C . LEU A 1 109 ? -5.555 -15.617 -13.227 1 98.25 109 LEU A C 1
ATOM 828 O O . LEU A 1 109 ? -4.504 -15.398 -12.617 1 98.25 109 LEU A O 1
ATOM 832 N N . LEU A 1 110 ? -6.133 -16.812 -13.242 1 98.5 110 LEU A N 1
ATOM 833 C CA . LEU A 1 110 ? -5.535 -17.984 -12.633 1 98.5 110 LEU A CA 1
ATOM 834 C C . LEU A 1 110 ? -5.035 -18.969 -13.688 1 98.5 110 LEU A C 1
ATOM 836 O O . LEU A 1 110 ? -5.781 -19.328 -14.609 1 98.5 110 LEU A O 1
ATOM 840 N N . LYS A 1 111 ? -3.818 -19.297 -13.516 1 97.44 111 LYS A N 1
ATOM 841 C CA . LYS A 1 111 ? -3.164 -20.219 -14.445 1 97.44 111 LYS A CA 1
ATOM 842 C C . LYS A 1 111 ? -2.646 -21.453 -13.719 1 97.44 111 LYS A C 1
ATOM 844 O O . LYS A 1 111 ? -2.084 -21.344 -12.625 1 97.44 111 LYS A O 1
ATOM 849 N N . ASN A 1 112 ? -2.896 -22.688 -14.258 1 96.69 112 ASN A N 1
ATOM 850 C CA . ASN A 1 112 ? -2.426 -23.922 -13.648 1 96.69 112 ASN A CA 1
ATOM 851 C C . ASN A 1 112 ? -0.997 -24.25 -14.078 1 96.69 112 ASN A C 1
ATOM 853 O O . ASN A 1 112 ? -0.63 -25.422 -14.188 1 96.69 112 ASN A O 1
ATOM 857 N N . ASP A 1 113 ? -0.297 -23.219 -14.422 1 95.5 113 ASP A N 1
ATOM 858 C CA . ASP A 1 113 ? 1.121 -23.266 -14.773 1 95.5 113 ASP A CA 1
ATOM 859 C C . ASP A 1 113 ? 1.851 -22.016 -14.25 1 95.5 113 ASP A C 1
ATOM 861 O O . ASP A 1 113 ? 1.22 -21.078 -13.773 1 95.5 113 ASP A O 1
ATOM 865 N N . GLY A 1 114 ? 3.213 -22.109 -14.258 1 94.62 114 GLY A N 1
ATOM 866 C CA . GLY A 1 114 ? 4.016 -20.969 -13.844 1 94.62 114 GLY A CA 1
ATOM 867 C C . GLY A 1 114 ? 3.947 -19.812 -14.82 1 94.62 114 GLY A C 1
ATOM 868 O O . GLY A 1 114 ? 3.102 -19.797 -15.711 1 94.62 114 GLY A O 1
ATOM 869 N N . ILE A 1 115 ? 4.699 -18.828 -14.57 1 92.19 115 ILE A N 1
ATOM 870 C CA . ILE A 1 115 ? 4.777 -17.641 -15.422 1 92.19 115 ILE A CA 1
ATOM 871 C C . ILE A 1 115 ? 6.23 -17.391 -15.812 1 92.19 115 ILE A C 1
ATOM 873 O O . ILE A 1 115 ? 7.156 -17.859 -15.141 1 92.19 115 ILE A O 1
ATOM 877 N N . HIS A 1 116 ? 6.367 -16.734 -16.891 1 87.38 116 HIS A N 1
ATOM 878 C CA . HIS A 1 116 ? 7.668 -16.188 -17.266 1 87.38 116 HIS A CA 1
ATOM 879 C C . HIS A 1 116 ? 7.777 -14.711 -16.891 1 87.38 116 HIS A C 1
ATOM 881 O O . HIS A 1 116 ? 7.254 -13.844 -17.594 1 87.38 116 HIS A O 1
ATOM 887 N N . PRO A 1 117 ? 8.492 -14.484 -15.781 1 76.81 117 PRO A N 1
ATOM 888 C CA . PRO A 1 117 ? 8.578 -13.07 -15.414 1 76.81 117 PRO A CA 1
ATOM 889 C C . PRO A 1 117 ? 9.211 -12.219 -16.5 1 76.81 117 PRO A C 1
ATOM 891 O O . PRO A 1 117 ? 10.164 -12.648 -17.156 1 76.81 117 PRO A O 1
ATOM 894 N N . GLY A 1 118 ? 8.742 -11.016 -16.703 1 67.06 118 GLY A N 1
ATOM 895 C CA . GLY A 1 118 ? 9.336 -10.055 -17.625 1 67.06 118 GLY A CA 1
ATOM 896 C C . GLY A 1 118 ? 9.18 -10.445 -19.094 1 67.06 118 GLY A C 1
ATOM 897 O O . GLY A 1 118 ? 9.875 -9.914 -19.953 1 67.06 118 GLY A O 1
ATOM 898 N N . ALA A 1 119 ? 8.414 -11.477 -19.312 1 61.03 119 ALA A N 1
ATOM 899 C CA . ALA A 1 119 ? 8.258 -11.93 -20.703 1 61.03 119 ALA A CA 1
ATOM 900 C C . ALA A 1 119 ? 7.914 -10.758 -21.609 1 61.03 119 ALA A C 1
ATOM 902 O O . ALA A 1 119 ? 8.367 -10.703 -22.766 1 61.03 119 ALA A O 1
ATOM 903 N N . ALA A 1 120 ? 7.285 -9.852 -20.984 1 56.41 120 ALA A N 1
ATOM 904 C CA . ALA A 1 120 ? 6.898 -8.672 -21.766 1 56.41 120 ALA A CA 1
ATOM 905 C C . ALA A 1 120 ? 8.125 -7.867 -22.188 1 56.41 120 ALA A C 1
ATOM 907 O O . ALA A 1 120 ? 8.086 -7.156 -23.188 1 56.41 120 ALA A O 1
ATOM 908 N N . LEU A 1 121 ? 9.125 -8.156 -21.375 1 55.69 121 LEU A N 1
ATOM 909 C CA . LEU A 1 121 ? 10.328 -7.375 -21.672 1 55.69 121 LEU A CA 1
ATOM 910 C C . LEU A 1 121 ? 11.32 -8.188 -22.5 1 55.69 121 LEU A C 1
ATOM 912 O O . LEU A 1 121 ? 12.422 -7.719 -22.781 1 55.69 121 LEU A O 1
ATOM 916 N N . GLY A 1 122 ? 10.898 -9.273 -22.969 1 59.56 122 GLY A N 1
ATOM 917 C CA . GLY A 1 122 ? 11.75 -10.07 -23.844 1 59.56 122 GLY A CA 1
ATOM 918 C C . GLY A 1 122 ? 12.758 -10.906 -23.078 1 59.56 122 GLY A C 1
ATOM 919 O O . GLY A 1 122 ? 13.703 -11.43 -23.672 1 59.56 122 GLY A O 1
ATOM 920 N N . ASN A 1 123 ? 12.586 -10.969 -21.828 1 61.47 123 ASN A N 1
ATOM 921 C CA . ASN A 1 123 ? 13.578 -11.703 -21.062 1 61.47 123 ASN A CA 1
ATOM 922 C C . ASN A 1 123 ? 13.32 -13.211 -21.094 1 61.47 123 ASN A C 1
ATOM 924 O O . ASN A 1 123 ? 12.172 -13.641 -21.156 1 61.47 123 ASN A O 1
ATOM 928 N N . ASN A 1 124 ? 14.359 -14 -21.359 1 70.12 124 ASN A N 1
ATOM 929 C CA . ASN A 1 124 ? 14.281 -15.453 -21.297 1 70.12 124 ASN A CA 1
ATOM 930 C C . ASN A 1 124 ? 14.375 -15.961 -19.875 1 70.12 124 ASN A C 1
ATOM 932 O O . ASN A 1 124 ? 15.414 -16.469 -19.453 1 70.12 124 ASN A O 1
ATOM 936 N N . LEU A 1 125 ? 13.414 -15.75 -19.125 1 79.38 125 LEU A N 1
ATOM 937 C CA . LEU A 1 125 ? 13.398 -16.188 -17.734 1 79.38 125 LEU A CA 1
ATOM 938 C C . LEU A 1 125 ? 12.711 -17.531 -17.578 1 79.38 125 LEU A C 1
ATOM 940 O O . LEU A 1 125 ? 11.836 -17.875 -18.375 1 79.38 125 LEU A O 1
ATOM 944 N N . PRO A 1 126 ? 13.281 -18.328 -16.719 1 82.88 126 PRO A N 1
ATOM 945 C CA . PRO A 1 126 ? 12.656 -19.625 -16.5 1 82.88 126 PRO A CA 1
ATOM 946 C C . PRO A 1 126 ? 11.203 -19.531 -16.062 1 82.88 126 PRO A C 1
ATOM 948 O O . PRO A 1 126 ? 10.766 -18.469 -15.594 1 82.88 126 PRO A O 1
ATOM 951 N N . LEU A 1 127 ? 10.453 -20.578 -16.375 1 90.38 127 LEU A N 1
ATOM 952 C CA . LEU A 1 127 ? 9.109 -20.719 -15.836 1 90.38 127 LEU A CA 1
ATOM 953 C C . LEU A 1 127 ? 9.141 -20.766 -14.305 1 90.38 127 LEU A C 1
ATOM 955 O O . LEU A 1 127 ? 9.867 -21.562 -13.719 1 90.38 127 LEU A O 1
ATOM 959 N N . ILE A 1 128 ? 8.367 -19.891 -13.727 1 93 128 ILE A N 1
ATOM 960 C CA . ILE A 1 128 ? 8.414 -19.719 -12.281 1 93 128 ILE A CA 1
ATOM 961 C C . ILE A 1 128 ? 7.074 -20.094 -11.664 1 93 128 ILE A C 1
ATOM 963 O O . ILE A 1 128 ? 6.043 -19.5 -11.992 1 93 128 ILE A O 1
ATOM 967 N N . GLY A 1 129 ? 7.141 -21.109 -10.75 1 94.62 129 GLY A N 1
ATOM 968 C CA . GLY A 1 129 ? 5.938 -21.5 -10.039 1 94.62 129 GLY A CA 1
ATOM 969 C C . GLY A 1 129 ? 5.246 -22.703 -10.648 1 94.62 129 GLY A C 1
ATOM 970 O O . GLY A 1 129 ? 5.48 -23.031 -11.82 1 94.62 129 GLY A O 1
ATOM 971 N N . ASP A 1 130 ? 4.434 -23.328 -9.891 1 96.56 130 ASP A N 1
ATOM 972 C CA . ASP A 1 130 ? 3.609 -24.453 -10.336 1 96.56 130 ASP A CA 1
ATOM 973 C C . ASP A 1 130 ? 2.262 -23.969 -10.867 1 96.56 130 ASP A C 1
ATOM 975 O O . ASP A 1 130 ? 1.653 -24.609 -11.719 1 96.56 130 ASP A O 1
ATOM 979 N N . CYS A 1 131 ? 1.813 -22.938 -10.367 1 97.88 131 CYS A N 1
ATOM 980 C CA . CYS A 1 131 ? 0.619 -22.203 -10.773 1 97.88 131 CYS A CA 1
ATOM 981 C C . CYS A 1 131 ? 0.781 -20.719 -10.516 1 97.88 131 CYS A C 1
ATOM 983 O O . CYS A 1 131 ? 1.785 -20.281 -9.945 1 97.88 131 CYS A O 1
ATOM 985 N N . SER A 1 132 ? -0.194 -19.938 -11.062 1 98.31 132 SER A N 1
ATOM 986 C CA . SER A 1 132 ? 0.059 -18.5 -10.938 1 98.31 132 SER A CA 1
ATOM 987 C C . SER A 1 132 ? -1.244 -17.719 -10.836 1 98.31 132 SER A C 1
ATOM 989 O O . SER A 1 132 ? -2.279 -18.156 -11.336 1 98.31 132 SER A O 1
ATOM 991 N N . ILE A 1 133 ? -1.154 -16.656 -10.102 1 98.62 133 ILE A N 1
ATOM 992 C CA . ILE A 1 133 ? -2.135 -15.57 -10.094 1 98.62 133 ILE A CA 1
ATOM 993 C C . ILE A 1 133 ? -1.582 -14.367 -10.844 1 98.62 133 ILE A C 1
ATOM 995 O O . ILE A 1 133 ? -0.538 -13.82 -10.477 1 98.62 133 ILE A O 1
ATOM 999 N N . MET A 1 134 ? -2.258 -13.992 -11.867 1 97.19 134 MET A N 1
ATOM 1000 C CA . MET A 1 134 ? -1.832 -12.852 -12.664 1 97.19 134 MET A CA 1
ATOM 1001 C C . MET A 1 134 ? -2.852 -11.719 -12.586 1 97.19 134 MET A C 1
ATOM 1003 O O . MET A 1 134 ? -4.035 -11.93 -12.852 1 97.19 134 MET A O 1
ATOM 1007 N N . CYS A 1 135 ? -2.385 -10.57 -12.203 1 97.56 135 CYS A N 1
ATOM 1008 C CA . CYS A 1 135 ? -3.262 -9.414 -12.055 1 97.56 135 CYS A CA 1
ATOM 1009 C C . CYS A 1 135 ? -3.129 -8.477 -13.25 1 97.56 135 CYS A C 1
ATOM 1011 O O . CYS A 1 135 ? -2.086 -7.848 -13.438 1 97.56 135 CYS A O 1
ATOM 1013 N N . SER A 1 136 ? -4.129 -8.336 -14.016 1 95.5 136 SER A N 1
ATOM 1014 C CA . SER A 1 136 ? -4.094 -7.477 -15.195 1 95.5 136 SER A CA 1
ATOM 1015 C C . SER A 1 136 ? -4.316 -6.016 -14.82 1 95.5 136 SER A C 1
ATOM 1017 O O . SER A 1 136 ? -5.457 -5.559 -14.727 1 95.5 136 SER A O 1
ATOM 1019 N N . VAL A 1 137 ? -3.236 -5.25 -14.773 1 94 137 VAL A N 1
ATOM 1020 C CA . VAL A 1 137 ? -3.297 -3.912 -14.195 1 94 137 VAL A CA 1
ATOM 1021 C C . VAL A 1 137 ? -3.502 -2.877 -15.297 1 94 137 VAL A C 1
ATOM 1023 O O . VAL A 1 137 ? -3.926 -1.749 -15.031 1 94 137 VAL A O 1
ATOM 1026 N N . SER A 1 138 ? -3.08 -3.232 -16.484 1 91.62 138 SER A N 1
ATOM 1027 C CA . SER A 1 138 ? -3.205 -2.283 -17.594 1 91.62 138 SER A CA 1
ATOM 1028 C C . SER A 1 138 ? -3.188 -2.998 -18.938 1 91.62 138 SER A C 1
ATOM 1030 O O . SER A 1 138 ? -2.854 -4.18 -19.016 1 91.62 138 SER A O 1
ATOM 1032 N N . GLU A 1 139 ? -3.527 -2.193 -19.891 1 89.06 139 GLU A N 1
ATOM 1033 C CA . GLU A 1 139 ? -3.482 -2.691 -21.266 1 89.06 139 GLU A CA 1
ATOM 1034 C C . GLU A 1 139 ? -2.068 -2.615 -21.828 1 89.06 139 GLU A C 1
ATOM 1036 O O . GLU A 1 139 ? -1.373 -1.613 -21.656 1 89.06 139 GLU A O 1
ATOM 1041 N N . LYS A 1 140 ? -1.753 -3.604 -22.531 1 82.75 140 LYS A N 1
ATOM 1042 C CA . LYS A 1 140 ? -0.406 -3.688 -23.094 1 82.75 140 LYS A CA 1
ATOM 1043 C C . LYS A 1 140 ? -0.104 -2.486 -23.984 1 82.75 140 LYS A C 1
ATOM 1045 O O . LYS A 1 140 ? 0.922 -1.825 -23.812 1 82.75 140 LYS A O 1
ATOM 1050 N N . LEU A 1 141 ? -0.961 -2.297 -24.953 1 69.94 141 LEU A N 1
ATOM 1051 C CA . LEU A 1 141 ? -0.757 -1.217 -25.922 1 69.94 141 LEU A CA 1
ATOM 1052 C C . LEU A 1 141 ? -0.672 0.131 -25.203 1 69.94 141 LEU A C 1
ATOM 1054 O O . LEU A 1 141 ? 0.18 0.958 -25.547 1 69.94 141 LEU A O 1
ATOM 1058 N N . GLN A 1 142 ? -1.519 0.363 -24.359 1 67.81 142 GLN A N 1
ATOM 1059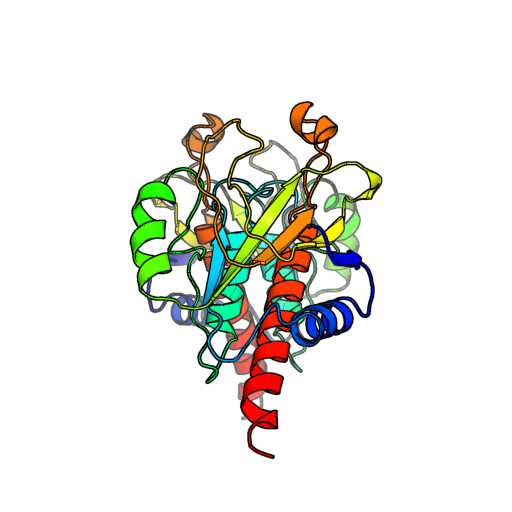 C CA . GLN A 1 142 ? -1.553 1.623 -23.625 1 67.81 142 GLN A CA 1
ATOM 1060 C C . GLN A 1 142 ? -0.276 1.82 -22.812 1 67.81 142 GLN A C 1
ATOM 1062 O O . GLN A 1 142 ? 0.262 2.928 -22.75 1 67.81 142 GLN A O 1
ATOM 1067 N N . TYR A 1 143 ? 0.074 0.818 -22.25 1 65.31 143 TYR A N 1
ATOM 1068 C CA . TYR A 1 143 ? 1.291 0.898 -21.453 1 65.31 143 TYR A CA 1
ATOM 1069 C C . TYR A 1 143 ? 2.494 1.245 -22.328 1 65.31 143 TYR A C 1
ATOM 1071 O O . TYR A 1 143 ? 3.338 2.055 -21.938 1 65.31 143 TYR A O 1
ATOM 1079 N N . LEU A 1 144 ? 2.484 0.613 -23.391 1 64.69 144 LEU A N 1
ATOM 1080 C CA . LEU A 1 144 ? 3.586 0.841 -24.328 1 64.69 144 LEU A CA 1
ATOM 1081 C C . LEU A 1 144 ? 3.539 2.26 -24.875 1 64.69 144 LEU A C 1
ATOM 1083 O O . LEU A 1 144 ? 4.582 2.852 -25.172 1 64.69 144 LEU A O 1
ATOM 1087 N N . LEU A 1 145 ? 2.348 2.732 -24.906 1 60.84 145 LEU A N 1
ATOM 1088 C CA . LEU A 1 145 ? 2.203 4.062 -25.484 1 60.84 145 LEU A CA 1
ATOM 1089 C C . LEU A 1 145 ? 2.203 5.133 -24.406 1 60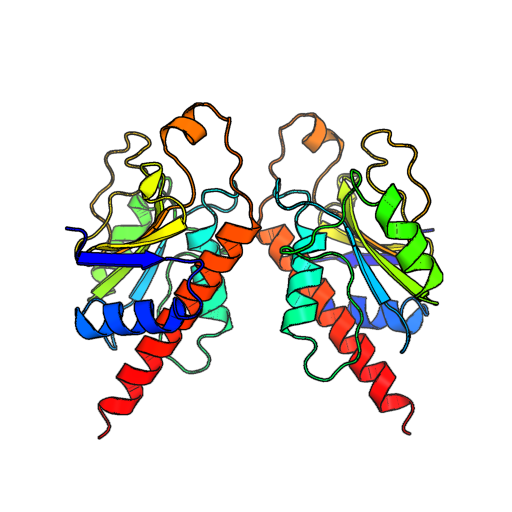.84 145 LEU A C 1
ATOM 1091 O O . LEU A 1 145 ? 1.991 6.312 -24.688 1 60.84 145 LEU A O 1
ATOM 1095 N N . LEU A 1 146 ? 2.682 4.703 -23.203 1 58.12 146 LEU A N 1
ATOM 1096 C CA . LEU A 1 146 ? 2.848 5.578 -22.047 1 58.12 146 LEU A CA 1
ATOM 1097 C C . LEU A 1 146 ? 1.548 6.305 -21.734 1 58.12 146 LEU A C 1
ATOM 1099 O O . LEU A 1 146 ? 1.551 7.293 -20.984 1 58.12 146 LEU A O 1
ATOM 1103 N N . ASN A 1 147 ? 0.392 5.902 -22.328 1 56.22 147 ASN A N 1
ATOM 1104 C CA . ASN A 1 147 ? -0.821 6.707 -22.203 1 56.22 147 ASN A CA 1
ATOM 1105 C C . ASN A 1 147 ? -1.631 6.324 -20.969 1 56.22 147 ASN A C 1
ATOM 1107 O O . ASN A 1 147 ? -2.445 7.113 -20.484 1 56.22 147 ASN A O 1
ATOM 1111 N N . LYS A 1 148 ? -1.637 5.152 -20.75 1 58.91 148 LYS A N 1
ATOM 1112 C CA . LYS A 1 148 ? -2.516 4.879 -19.609 1 58.91 148 LYS A CA 1
ATOM 1113 C C . LYS A 1 148 ? -1.711 4.672 -18.328 1 58.91 148 LYS A C 1
ATOM 1115 O O . LYS A 1 148 ? -0.827 3.814 -18.281 1 58.91 148 LYS A O 1
ATOM 1120 N N . LYS A 1 149 ? -2.055 5.539 -17.438 1 73.69 149 LYS A N 1
ATOM 1121 C CA . LYS A 1 149 ? -1.41 5.512 -16.141 1 73.69 149 LYS A CA 1
ATOM 1122 C C . LYS A 1 149 ? -2.133 4.562 -15.188 1 73.69 149 LYS A C 1
ATOM 1124 O O . LYS A 1 149 ? -3.363 4.531 -15.141 1 73.69 149 LYS A O 1
ATOM 1129 N N . VAL A 1 150 ? -1.45 3.559 -14.805 1 84.75 150 VAL A N 1
ATOM 1130 C CA . VAL A 1 150 ? -1.975 2.656 -13.789 1 84.75 150 VAL A CA 1
ATOM 1131 C C . VAL A 1 150 ? -2.156 3.41 -12.469 1 84.75 150 VAL A C 1
ATOM 1133 O O . VAL A 1 150 ? -1.255 4.129 -12.031 1 84.75 150 VAL A O 1
ATOM 1136 N N . SER A 1 151 ? -3.402 3.371 -11.969 1 89.5 151 SER A N 1
ATOM 1137 C CA . SER A 1 151 ? -3.672 3.965 -10.664 1 89.5 151 SER A CA 1
ATOM 1138 C C . SER A 1 151 ? -3.254 3.029 -9.539 1 89.5 151 SER A C 1
ATOM 1140 O O . SER A 1 151 ? -3.525 1.828 -9.586 1 89.5 151 SER A O 1
ATOM 1142 N N . PHE A 1 152 ? -2.609 3.605 -8.57 1 96.94 152 PHE A N 1
ATOM 1143 C CA . PHE A 1 152 ? -2.219 2.805 -7.414 1 96.94 152 PHE A CA 1
ATOM 1144 C C . PHE A 1 152 ? -3.447 2.254 -6.695 1 96.94 152 PHE A C 1
ATOM 1146 O O . PHE A 1 152 ? -3.389 1.186 -6.086 1 96.94 152 PHE A O 1
ATOM 1153 N N . ASN A 1 153 ? -4.555 2.936 -6.73 1 97.75 153 ASN A N 1
ATOM 1154 C CA . ASN A 1 153 ? -5.77 2.447 -6.082 1 97.75 153 ASN A CA 1
ATOM 1155 C C . ASN A 1 153 ? -6.121 1.035 -6.543 1 97.75 153 ASN A C 1
ATOM 1157 O O . ASN A 1 153 ? -6.469 0.181 -5.727 1 97.75 153 ASN A O 1
ATOM 1161 N N . GLU A 1 154 ? -6.035 0.795 -7.82 1 96.44 154 GLU A N 1
ATOM 1162 C CA . GLU A 1 154 ? -6.312 -0.533 -8.359 1 96.44 154 GLU A CA 1
ATOM 1163 C C . GLU A 1 154 ? -5.277 -1.55 -7.887 1 96.44 154 GLU A C 1
ATOM 1165 O O . GLU A 1 154 ? -5.629 -2.67 -7.512 1 96.44 154 GLU A O 1
ATOM 1170 N N . VAL A 1 155 ? -4.051 -1.171 -7.91 1 98 155 VAL A N 1
ATOM 1171 C CA . VAL A 1 155 ? -2.967 -2.031 -7.449 1 98 155 VAL A CA 1
ATOM 1172 C C . VAL A 1 155 ? -3.213 -2.432 -5.996 1 98 155 VAL A C 1
ATOM 1174 O O . VAL A 1 155 ? -3.072 -3.604 -5.637 1 98 155 VAL A O 1
ATOM 1177 N N . TYR A 1 156 ? -3.59 -1.479 -5.207 1 98.81 156 TYR A N 1
ATOM 1178 C CA . TYR A 1 156 ? -3.881 -1.717 -3.797 1 98.81 156 TYR A CA 1
ATOM 1179 C C . TYR A 1 156 ? -5.023 -2.713 -3.637 1 98.81 156 TYR A C 1
ATOM 1181 O O . TYR A 1 156 ? -4.93 -3.65 -2.84 1 98.81 156 TYR A O 1
ATOM 1189 N N . LYS A 1 157 ? -6.035 -2.561 -4.398 1 98.62 157 LYS A N 1
ATOM 1190 C CA . LYS A 1 157 ? -7.199 -3.438 -4.32 1 98.62 157 LYS A CA 1
ATOM 1191 C C . LYS A 1 157 ? -6.848 -4.855 -4.766 1 98.62 157 LYS A C 1
ATOM 1193 O O . LYS A 1 157 ? -7.281 -5.828 -4.148 1 98.62 157 LYS A O 1
ATOM 1198 N N . PHE A 1 158 ? -6.07 -4.98 -5.832 1 98.81 158 PHE A N 1
ATOM 1199 C CA . PHE A 1 158 ? -5.574 -6.289 -6.234 1 98.81 158 PHE A CA 1
ATOM 1200 C C . PHE A 1 158 ? -4.863 -6.98 -5.078 1 98.81 158 PHE A C 1
ATOM 1202 O O . PHE A 1 158 ? -5.191 -8.117 -4.73 1 98.81 158 PHE A O 1
ATOM 1209 N N . SER A 1 159 ? -3.918 -6.266 -4.523 1 98.94 159 SER A N 1
ATOM 1210 C CA . SER A 1 159 ? -3.057 -6.84 -3.492 1 98.94 159 SER A CA 1
ATOM 1211 C C . SER A 1 159 ? -3.869 -7.285 -2.279 1 98.94 159 SER A C 1
ATOM 1213 O O . SER A 1 159 ? -3.619 -8.352 -1.719 1 98.94 159 SER A O 1
ATOM 1215 N N . LYS A 1 160 ? -4.863 -6.496 -1.92 1 98.81 160 LYS A N 1
ATOM 1216 C CA . LYS A 1 160 ? -5.707 -6.82 -0.775 1 98.81 160 LYS A CA 1
ATOM 1217 C C . LYS A 1 160 ? -6.539 -8.07 -1.044 1 98.81 160 LYS A C 1
ATOM 1219 O O . LYS A 1 160 ? -6.641 -8.953 -0.187 1 98.81 160 LYS A O 1
ATOM 1224 N N . VAL A 1 161 ? -7.129 -8.117 -2.211 1 98.88 161 VAL A N 1
ATOM 1225 C CA . VAL A 1 161 ? -7.996 -9.242 -2.551 1 98.88 161 VAL A CA 1
ATOM 1226 C C . VAL A 1 161 ? -7.172 -10.523 -2.619 1 98.88 161 VAL A C 1
ATOM 1228 O O . VAL A 1 161 ? -7.594 -11.562 -2.105 1 98.88 161 VAL A O 1
ATOM 1231 N N . ILE A 1 162 ? -6.023 -10.477 -3.227 1 98.94 162 ILE A N 1
ATOM 1232 C CA . ILE A 1 162 ? -5.18 -11.656 -3.34 1 98.94 162 ILE A CA 1
ATOM 1233 C C . ILE A 1 162 ? -4.719 -12.094 -1.952 1 98.94 162 ILE A C 1
ATOM 1235 O O . ILE A 1 162 ? -4.805 -13.281 -1.607 1 98.94 162 ILE A O 1
ATOM 1239 N N . CYS A 1 163 ? -4.246 -11.148 -1.161 1 98.94 163 CYS A N 1
ATOM 1240 C CA . CYS A 1 163 ? -3.812 -11.445 0.199 1 98.94 163 CYS A CA 1
ATOM 1241 C C . CYS A 1 163 ? -4.922 -12.133 0.986 1 98.94 163 CYS A C 1
ATOM 1243 O O . CYS A 1 163 ? -4.723 -13.227 1.526 1 98.94 163 CYS A O 1
ATOM 1245 N N . SER A 1 164 ? -6.078 -11.5 0.991 1 98.81 164 SER A N 1
ATOM 1246 C CA . SER A 1 164 ? -7.188 -12.023 1.786 1 98.81 164 SER A CA 1
ATOM 1247 C C . SER A 1 164 ? -7.617 -13.406 1.295 1 98.81 164 SER A C 1
ATOM 1249 O O . SER A 1 164 ? -7.941 -14.281 2.098 1 98.81 164 SER A O 1
ATOM 1251 N N . SER A 1 165 ? -7.645 -13.578 0.009 1 98.88 165 SER A N 1
ATOM 1252 C CA . SER A 1 165 ? -8.062 -14.852 -0.573 1 98.88 165 SER A CA 1
ATOM 1253 C C . SER A 1 165 ? -7.082 -15.969 -0.215 1 98.88 165 SER A C 1
ATOM 1255 O O . SER A 1 165 ? -7.496 -17.078 0.12 1 98.88 165 SER A O 1
ATOM 1257 N N . ILE A 1 166 ? -5.824 -15.719 -0.308 1 98.81 166 ILE A N 1
ATOM 1258 C CA . ILE A 1 166 ? -4.797 -16.703 0.001 1 98.81 166 ILE A CA 1
ATOM 1259 C C . ILE A 1 166 ? -4.871 -17.078 1.479 1 98.81 166 ILE A C 1
ATOM 1261 O O . ILE A 1 166 ? -4.84 -18.266 1.829 1 98.81 166 ILE A O 1
ATOM 1265 N N . ILE A 1 167 ? -4.973 -16.109 2.352 1 98.69 167 ILE A N 1
ATOM 1266 C CA . ILE A 1 167 ? -5.043 -16.344 3.789 1 98.69 167 ILE A CA 1
ATOM 1267 C C . ILE A 1 167 ? -6.281 -17.172 4.117 1 98.69 167 ILE A C 1
ATOM 1269 O O . ILE A 1 167 ? -6.211 -18.125 4.883 1 98.69 167 ILE A O 1
ATOM 1273 N N . LYS A 1 168 ? -7.359 -16.75 3.52 1 98.31 168 LYS A N 1
ATOM 1274 C CA . LYS A 1 168 ? -8.602 -17.484 3.734 1 98.31 168 LYS A CA 1
ATOM 1275 C C . LYS A 1 168 ? -8.484 -18.922 3.25 1 98.31 168 LYS A C 1
ATOM 1277 O O . LYS A 1 168 ? -8.914 -19.844 3.938 1 98.31 168 LYS A O 1
ATOM 1282 N N . ALA A 1 169 ? -7.965 -19.109 2.068 1 98.38 169 ALA A N 1
ATOM 1283 C CA . ALA A 1 169 ? -7.77 -20.453 1.517 1 98.38 169 ALA A CA 1
ATOM 1284 C C . ALA A 1 169 ? -6.902 -21.312 2.439 1 98.38 169 ALA A C 1
ATOM 1286 O O . ALA A 1 169 ? -7.234 -22.453 2.723 1 98.38 169 ALA A O 1
ATOM 1287 N N . LYS A 1 170 ? -5.809 -20.734 2.932 1 97.94 170 LYS A N 1
ATOM 1288 C CA . LYS A 1 170 ? -4.895 -21.453 3.809 1 97.94 170 LYS A CA 1
ATOM 1289 C C . LYS A 1 170 ? -5.562 -21.812 5.137 1 97.94 170 LYS A C 1
ATOM 1291 O O . LYS A 1 170 ? -5.359 -22.906 5.672 1 97.94 170 LYS A O 1
ATOM 1296 N N . TYR A 1 171 ? -6.301 -20.922 5.684 1 97.19 171 TYR A N 1
ATOM 1297 C CA . TYR A 1 171 ? -7.043 -21.156 6.914 1 97.19 171 TYR A CA 1
ATOM 1298 C C . TYR A 1 171 ? -7.992 -22.344 6.758 1 97.19 171 TYR A C 1
ATOM 1300 O O . TYR A 1 171 ? -8.047 -23.219 7.625 1 97.19 171 TYR A O 1
ATOM 1308 N N . ILE A 1 172 ? -8.711 -22.344 5.637 1 96.38 172 ILE A N 1
ATOM 1309 C CA . ILE A 1 172 ? -9.672 -23.406 5.355 1 96.38 172 ILE A CA 1
ATOM 1310 C C . ILE A 1 172 ? -8.945 -24.75 5.238 1 96.38 172 ILE A C 1
ATOM 1312 O O . ILE A 1 172 ? -9.383 -25.75 5.812 1 96.38 172 ILE A O 1
ATOM 1316 N N . LEU A 1 173 ? -7.895 -24.75 4.559 1 95.38 173 LEU A N 1
ATOM 1317 C CA . LEU A 1 173 ? -7.148 -25.969 4.277 1 95.38 173 LEU A CA 1
ATOM 1318 C C . LEU A 1 173 ? -6.465 -26.484 5.535 1 95.38 173 LEU A C 1
ATOM 1320 O O . LEU A 1 173 ? -6.297 -27.703 5.699 1 95.38 173 LEU A O 1
ATOM 1324 N N . GLU A 1 174 ? -6.078 -25.641 6.438 1 91.75 174 GLU A N 1
ATOM 1325 C CA . GLU A 1 174 ? -5.434 -26.031 7.684 1 91.75 174 GLU A CA 1
ATOM 1326 C C . GLU A 1 174 ? -6.453 -26.547 8.695 1 91.75 174 GLU A C 1
ATOM 1328 O O . GLU A 1 174 ? -6.133 -27.391 9.539 1 91.75 174 GLU A O 1
ATOM 1333 N N . ASN A 1 175 ? -7.664 -26.062 8.758 1 86.75 175 ASN A N 1
ATOM 1334 C CA . ASN A 1 175 ? -8.68 -26.469 9.719 1 86.75 175 ASN A CA 1
ATOM 1335 C C . ASN A 1 175 ? -9.578 -27.578 9.156 1 86.75 175 ASN A C 1
ATOM 1337 O O . ASN A 1 175 ? -10.367 -28.172 9.891 1 86.75 175 ASN A O 1
ATOM 1341 N N . HIS A 1 176 ? -9.938 -27.719 8 1 70.31 176 HIS A N 1
ATOM 1342 C CA . HIS A 1 176 ? -10.711 -28.828 7.465 1 70.31 176 HIS A CA 1
ATOM 1343 C C . HIS A 1 176 ? -9.945 -30.141 7.582 1 70.31 176 HIS A C 1
ATOM 1345 O O . HIS A 1 176 ? -10.547 -31.219 7.539 1 70.31 176 HIS A O 1
ATOM 1351 N N . HIS A 1 177 ? -8.633 -30.312 7.398 1 54.91 177 HIS A N 1
ATOM 1352 C CA . HIS A 1 177 ? -8.078 -31.641 7.586 1 54.91 177 HIS A CA 1
ATOM 1353 C C . HIS A 1 177 ? -8.32 -32.156 9.008 1 54.91 177 HIS A C 1
ATOM 1355 O O . HIS A 1 177 ? -8.055 -33.312 9.312 1 54.91 177 HIS A O 1
ATOM 1361 N N . ASN A 1 178 ? -8.609 -31.328 9.953 1 44.41 178 ASN A N 1
ATOM 1362 C CA . ASN A 1 178 ? -8.852 -31.891 11.273 1 44.41 178 ASN A CA 1
ATOM 1363 C C . ASN A 1 178 ? -10.258 -32.5 11.375 1 44.41 178 ASN A C 1
ATOM 1365 O O . ASN A 1 178 ? -10.672 -32.938 12.453 1 44.41 178 ASN A O 1
ATOM 1369 N N . ASN A 1 179 ? -11.164 -32.25 10.445 1 38.25 179 ASN A N 1
ATOM 1370 C CA . ASN A 1 179 ? -12.297 -33.156 10.57 1 38.25 179 ASN A CA 1
ATOM 1371 C C . ASN A 1 179 ? -12.094 -34.406 9.727 1 38.25 179 ASN A C 1
ATOM 1373 O O . ASN A 1 179 ? -11.672 -34.344 8.57 1 38.25 179 ASN A O 1
ATOM 1377 N N . MET B 1 1 ? 5.855 26.922 11.672 1 87.12 1 MET B N 1
ATOM 1378 C CA . MET B 1 1 ? 7.215 26.516 12.031 1 87.12 1 MET B CA 1
ATOM 1379 C C . MET B 1 1 ? 7.277 25.016 12.297 1 87.12 1 MET B C 1
ATOM 1381 O O . MET B 1 1 ? 6.34 24.438 12.859 1 87.12 1 MET B O 1
ATOM 1385 N N . ILE B 1 2 ? 8.367 24.438 11.844 1 94.12 2 ILE B N 1
ATOM 1386 C CA . ILE B 1 2 ? 8.609 23.031 12.172 1 94.12 2 ILE B CA 1
ATOM 1387 C C . ILE B 1 2 ? 8.891 22.891 13.672 1 94.12 2 ILE B C 1
ATOM 1389 O O . ILE B 1 2 ? 9.82 23.516 14.188 1 94.12 2 ILE B O 1
ATOM 1393 N N . ILE B 1 3 ? 8.125 22.109 14.344 1 96.69 3 ILE B N 1
ATOM 1394 C CA . ILE B 1 3 ? 8.242 22.047 15.789 1 96.69 3 ILE B CA 1
ATOM 1395 C C . ILE B 1 3 ? 8.844 20.719 16.203 1 96.69 3 ILE B C 1
ATOM 1397 O O . ILE B 1 3 ? 9.117 20.484 17.391 1 96.69 3 ILE B O 1
ATOM 1401 N N . GLY B 1 4 ? 9.016 19.812 15.211 1 97.19 4 GLY B N 1
ATOM 1402 C CA . GLY B 1 4 ? 9.602 18.516 15.523 1 97.19 4 GLY B CA 1
ATOM 1403 C C . GLY B 1 4 ? 9.859 17.672 14.289 1 97.19 4 GLY B C 1
ATOM 1404 O O . GLY B 1 4 ? 9.305 17.938 13.219 1 97.19 4 GLY B O 1
ATOM 1405 N N . LYS B 1 5 ? 10.758 16.766 14.547 1 97.75 5 LYS B N 1
ATOM 1406 C CA . LYS B 1 5 ? 11.094 15.789 13.508 1 97.75 5 LYS B CA 1
ATOM 1407 C C . LYS B 1 5 ? 11.203 14.383 14.078 1 97.75 5 LYS B C 1
ATOM 1409 O O . LYS B 1 5 ? 11.664 14.203 15.211 1 97.75 5 LYS B O 1
ATOM 1414 N N . VAL B 1 6 ? 10.766 13.438 13.328 1 98.44 6 VAL B N 1
ATOM 1415 C CA . VAL B 1 6 ? 10.883 12.031 13.688 1 98.44 6 VAL B CA 1
ATOM 1416 C C . VAL B 1 6 ? 11.508 11.25 12.539 1 98.44 6 VAL B C 1
ATOM 1418 O O . VAL B 1 6 ? 11.062 11.359 11.391 1 98.44 6 VAL B O 1
ATOM 1421 N N . LYS B 1 7 ? 12.57 10.508 12.852 1 98.25 7 LYS B N 1
ATOM 1422 C CA . LYS B 1 7 ? 13.195 9.656 11.844 1 98.25 7 LYS B CA 1
ATOM 1423 C C . LYS B 1 7 ? 12.344 8.422 11.57 1 98.25 7 LYS B C 1
ATOM 1425 O O . LYS B 1 7 ? 12.055 7.645 12.477 1 98.25 7 LYS B O 1
ATOM 1430 N N . LEU B 1 8 ? 12.016 8.195 10.289 1 98.44 8 LEU B N 1
ATOM 1431 C CA . LEU B 1 8 ? 11.156 7.086 9.906 1 98.44 8 LEU B CA 1
ATOM 1432 C C . LEU B 1 8 ? 11.789 5.754 10.297 1 98.44 8 LEU B C 1
ATOM 1434 O O . LEU B 1 8 ? 11.102 4.855 10.789 1 98.44 8 LEU B O 1
ATOM 1438 N N . ALA B 1 9 ? 13.039 5.641 10.086 1 96.94 9 ALA B N 1
ATOM 1439 C CA . ALA B 1 9 ? 13.758 4.379 10.258 1 96.94 9 ALA B CA 1
ATOM 1440 C C . ALA B 1 9 ? 13.93 4.043 11.734 1 96.94 9 ALA B C 1
ATOM 1442 O O . ALA B 1 9 ? 14.32 2.926 12.086 1 96.94 9 ALA B O 1
ATOM 1443 N N . SER B 1 10 ? 13.594 4.984 12.586 1 97.88 10 SER B N 1
ATOM 1444 C CA . SER B 1 10 ? 13.727 4.742 14.023 1 97.88 10 SER B CA 1
ATOM 1445 C C . SER B 1 10 ? 12.742 3.682 14.5 1 97.88 10 SER B C 1
ATOM 1447 O O . SER B 1 10 ? 11.555 3.729 14.148 1 97.88 10 SER B O 1
ATOM 1449 N N . PRO B 1 11 ? 13.234 2.709 15.32 1 96.81 11 PRO B N 1
ATOM 1450 C CA . PRO B 1 11 ? 12.312 1.705 15.859 1 96.81 11 PRO B CA 1
ATOM 1451 C C . PRO B 1 11 ? 11.219 2.316 16.734 1 96.81 11 PRO B C 1
ATOM 1453 O O . PRO B 1 11 ? 10.172 1.699 16.938 1 96.81 11 PRO B O 1
ATOM 1456 N N . SER B 1 12 ? 11.391 3.547 17.188 1 98.25 12 SER B N 1
ATOM 1457 C CA . SER B 1 12 ? 10.43 4.203 18.062 1 98.25 12 SER B CA 1
ATOM 1458 C C . SER B 1 12 ? 9.664 5.297 17.328 1 98.25 12 SER B C 1
ATOM 1460 O O . SER B 1 12 ? 9.062 6.176 17.953 1 98.25 12 SER B O 1
ATOM 1462 N N . ALA B 1 13 ? 9.711 5.223 16.078 1 98.75 13 ALA B N 1
ATOM 1463 C CA . ALA B 1 13 ? 9.125 6.293 15.273 1 98.75 13 ALA B CA 1
ATOM 1464 C C . ALA B 1 13 ? 7.648 6.496 15.617 1 98.75 13 ALA B C 1
ATOM 1466 O O . ALA B 1 13 ? 7.195 7.629 15.797 1 98.75 13 ALA B O 1
ATOM 1467 N N . GLU B 1 14 ? 6.914 5.402 15.68 1 98.75 14 GLU B N 1
ATOM 1468 C CA . GLU B 1 14 ? 5.488 5.48 15.984 1 98.75 14 GLU B CA 1
ATOM 1469 C C . GLU B 1 14 ? 5.246 6.156 17.328 1 98.75 14 GLU B C 1
ATOM 1471 O O . GLU B 1 14 ? 4.43 7.074 17.438 1 98.75 14 GLU B O 1
ATOM 1476 N N . ASP B 1 15 ? 5.953 5.727 18.328 1 98.75 15 ASP B N 1
ATOM 1477 C CA . ASP B 1 15 ? 5.789 6.289 19.672 1 98.75 15 ASP B CA 1
ATOM 1478 C C . ASP B 1 15 ? 6.203 7.758 19.703 1 98.75 15 ASP B C 1
ATOM 1480 O O . ASP B 1 15 ? 5.531 8.578 20.328 1 98.75 15 ASP B O 1
ATOM 1484 N N . ALA B 1 16 ? 7.34 8.016 19.109 1 98.81 16 ALA B N 1
ATOM 1485 C CA . ALA B 1 16 ? 7.836 9.383 19.078 1 98.81 16 ALA B CA 1
ATOM 1486 C C . ALA B 1 16 ? 6.828 10.312 18.406 1 98.81 16 ALA B C 1
ATOM 1488 O O . ALA B 1 16 ? 6.527 11.391 18.922 1 98.81 16 ALA B O 1
ATOM 1489 N N . LEU B 1 17 ? 6.289 9.914 17.297 1 98.81 17 LEU B N 1
ATOM 1490 C CA . LEU B 1 17 ? 5.32 10.734 16.578 1 98.81 17 LEU B CA 1
ATOM 1491 C C . LEU B 1 17 ? 4.039 10.906 17.391 1 98.81 17 LEU B C 1
ATOM 1493 O O . LEU B 1 17 ? 3.51 12.016 17.484 1 98.81 17 LEU B O 1
ATOM 1497 N N . THR B 1 18 ? 3.535 9.82 17.938 1 98.81 18 THR B N 1
ATOM 1498 C CA . THR B 1 18 ? 2.342 9.867 18.781 1 98.81 18 THR B CA 1
ATOM 1499 C C . THR B 1 18 ? 2.508 10.891 19.891 1 98.81 18 THR B C 1
ATOM 1501 O O . THR B 1 18 ? 1.642 11.75 20.094 1 98.81 18 THR B O 1
ATOM 1504 N N . ASN B 1 19 ? 3.625 10.797 20.547 1 98.62 19 ASN B N 1
ATOM 1505 C CA . ASN B 1 19 ? 3.9 11.703 21.656 1 98.62 19 ASN B CA 1
ATOM 1506 C C . ASN B 1 19 ? 3.998 13.148 21.188 1 98.62 19 ASN B C 1
ATOM 1508 O O . ASN B 1 19 ? 3.488 14.055 21.859 1 98.62 19 ASN B O 1
ATOM 1512 N N . MET B 1 20 ? 4.641 13.383 20.141 1 98.56 20 MET B N 1
ATOM 1513 C CA . MET B 1 20 ? 4.789 14.742 19.625 1 98.56 20 MET B CA 1
ATOM 1514 C C . MET B 1 20 ? 3.439 15.336 19.25 1 98.56 20 MET B C 1
ATOM 1516 O O . MET B 1 20 ? 3.186 16.516 19.484 1 98.56 20 MET B O 1
ATOM 1520 N N . LEU B 1 21 ? 2.607 14.508 18.641 1 98.56 21 LEU B N 1
ATOM 1521 C CA . LEU B 1 21 ? 1.272 14.969 18.281 1 98.56 21 LEU B CA 1
ATOM 1522 C C . LEU B 1 21 ? 0.495 15.43 19.5 1 98.56 21 LEU B C 1
ATOM 1524 O O . LEU B 1 21 ? -0.112 16.5 19.5 1 98.56 21 LEU B O 1
ATOM 1528 N N . ILE B 1 22 ? 0.517 14.617 20.516 1 98 22 ILE B N 1
ATOM 1529 C CA . ILE B 1 22 ? -0.268 14.875 21.719 1 98 22 ILE B CA 1
ATOM 1530 C C . ILE B 1 22 ? 0.351 16.031 22.5 1 98 22 ILE B C 1
ATOM 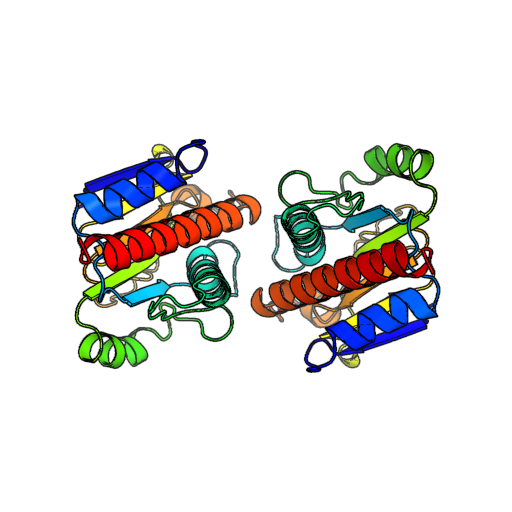1532 O O . ILE B 1 22 ? -0.34 16.984 22.859 1 98 22 ILE B O 1
ATOM 1536 N N . ASN B 1 23 ? 1.655 15.945 22.688 1 97.81 23 ASN B N 1
ATOM 1537 C CA . ASN B 1 23 ? 2.33 16.891 23.578 1 97.81 23 ASN B CA 1
ATOM 1538 C C . ASN B 1 23 ? 2.357 18.297 22.984 1 97.81 23 ASN B C 1
ATOM 1540 O O . ASN B 1 23 ? 2.422 19.281 23.719 1 97.81 23 ASN B O 1
ATOM 1544 N N . ASN B 1 24 ? 2.301 18.406 21.75 1 97.69 24 ASN B N 1
ATOM 1545 C CA . ASN B 1 24 ? 2.312 19.719 21.109 1 97.69 24 ASN B CA 1
ATOM 1546 C C . ASN B 1 24 ? 0.908 20.156 20.703 1 97.69 24 ASN B C 1
ATOM 1548 O O . ASN B 1 24 ? 0.747 21.141 19.969 1 97.69 24 ASN B O 1
ATOM 1552 N N . ASN B 1 25 ? -0.091 19.422 21.078 1 96.69 25 ASN B N 1
ATOM 1553 C CA . ASN B 1 25 ? -1.497 19.734 20.844 1 96.69 25 ASN B CA 1
ATOM 1554 C C . ASN B 1 25 ? -1.814 19.828 19.344 1 96.69 25 ASN B C 1
ATOM 1556 O O . ASN B 1 25 ? -2.551 20.719 18.922 1 96.69 25 ASN B O 1
ATOM 1560 N N . LEU B 1 26 ? -1.164 18.984 18.578 1 98.06 26 LEU B N 1
ATOM 1561 C CA . LEU B 1 26 ? -1.421 18.953 17.141 1 98.06 26 LEU B CA 1
ATOM 1562 C C . LEU B 1 26 ? -2.656 18.125 16.812 1 98.06 26 LEU B C 1
ATOM 1564 O O . LEU B 1 26 ? -3.191 18.188 15.711 1 98.06 26 LEU B O 1
ATOM 1568 N N . ILE B 1 27 ? -3.045 17.312 17.75 1 98 27 ILE B N 1
ATOM 1569 C CA . ILE B 1 27 ? -4.207 16.438 17.594 1 98 27 ILE B CA 1
ATOM 1570 C C . ILE B 1 27 ? -5.043 16.453 18.875 1 98 27 ILE B C 1
ATOM 1572 O O . ILE B 1 27 ? -4.492 16.5 19.969 1 98 27 ILE B O 1
ATOM 1576 N N . ASN B 1 28 ? -6.344 16.484 18.75 1 95.62 28 ASN B N 1
ATOM 1577 C CA . ASN B 1 28 ? -7.289 16.344 19.859 1 95.62 28 ASN B CA 1
ATOM 1578 C C . ASN B 1 28 ? -8.469 15.445 19.484 1 95.62 28 ASN B C 1
ATOM 1580 O O . ASN B 1 28 ? -8.461 14.828 18.406 1 95.62 28 ASN B O 1
ATOM 1584 N N . LYS B 1 29 ? -9.492 15.336 20.312 1 92.88 29 LYS B N 1
ATOM 1585 C CA . LYS B 1 29 ? -10.594 14.398 20.125 1 92.88 29 LYS B CA 1
ATOM 1586 C C . LYS B 1 29 ? -11.406 14.75 18.875 1 92.88 29 LYS B C 1
ATOM 1588 O O . LYS B 1 29 ? -11.984 13.867 18.234 1 92.88 29 LYS B O 1
ATOM 1593 N N . ASP B 1 30 ? -11.328 16 18.484 1 95.31 30 ASP B N 1
ATOM 1594 C CA . ASP B 1 30 ? -12.18 16.469 17.391 1 95.31 30 ASP B CA 1
ATOM 1595 C C . ASP B 1 30 ? -11.375 16.672 16.109 1 95.31 30 ASP B C 1
ATOM 1597 O O . ASP B 1 30 ? -11.914 17.094 15.086 1 95.31 30 ASP B O 1
ATOM 1601 N N . THR B 1 31 ? -10.117 16.391 16.141 1 97.94 31 THR B N 1
ATOM 1602 C CA . THR B 1 31 ? -9.242 16.609 14.992 1 97.94 31 THR B CA 1
ATOM 1603 C C . THR B 1 31 ? -9.633 15.711 13.828 1 97.94 31 THR B C 1
ATOM 1605 O O . THR B 1 31 ? -9.75 14.492 13.992 1 97.94 31 THR B O 1
ATOM 1608 N N . ALA B 1 32 ? -9.922 16.359 12.711 1 98.62 32 ALA B N 1
ATOM 1609 C CA . ALA B 1 32 ? -10.062 15.641 11.453 1 98.62 32 ALA B CA 1
ATOM 1610 C C . ALA B 1 32 ? -8.727 15.555 10.719 1 98.62 32 ALA B C 1
ATOM 1612 O O . ALA B 1 32 ? -7.879 16.438 10.852 1 98.62 32 ALA B O 1
ATOM 1613 N N . ILE B 1 33 ? -8.523 14.508 9.93 1 98.88 33 ILE B N 1
ATOM 1614 C CA . ILE B 1 33 ? -7.281 14.281 9.203 1 98.88 33 ILE B CA 1
ATOM 1615 C C . ILE B 1 33 ? -7.5 14.547 7.715 1 98.88 33 ILE B C 1
ATOM 1617 O O . ILE B 1 33 ? -8.43 14 7.113 1 98.88 33 ILE B O 1
ATOM 1621 N N . LEU B 1 34 ? -6.754 15.391 7.184 1 98.62 34 LEU B N 1
ATOM 1622 C CA . LEU B 1 34 ? -6.785 15.68 5.75 1 98.62 34 LEU B CA 1
ATOM 1623 C C . LEU B 1 34 ? -5.52 15.172 5.066 1 98.62 34 LEU B C 1
ATOM 1625 O O . LEU B 1 34 ? -4.434 15.703 5.297 1 98.62 34 LEU B O 1
ATOM 1629 N N . CYS B 1 35 ? -5.684 14.219 4.246 1 98.62 35 CYS B N 1
ATOM 1630 C CA . CYS B 1 35 ? -4.566 13.562 3.578 1 98.62 35 CYS B CA 1
ATOM 1631 C C . CYS B 1 35 ? -4.469 14 2.121 1 98.62 35 CYS B C 1
ATOM 1633 O O . CYS B 1 35 ? -5.379 13.75 1.33 1 98.62 35 CYS B O 1
ATOM 1635 N N . LEU B 1 36 ? -3.346 14.562 1.811 1 97.31 36 LEU B N 1
ATOM 1636 C CA . LEU B 1 36 ? -3.205 15.164 0.487 1 97.31 36 LEU B CA 1
ATOM 1637 C C . LEU B 1 36 ? -2.299 14.312 -0.398 1 97.31 36 LEU B C 1
ATOM 1639 O O . LEU B 1 36 ? -1.29 13.773 0.07 1 97.31 36 LEU B O 1
ATOM 1643 N N . GLY B 1 37 ? -2.674 14.18 -1.653 1 96 37 GLY B N 1
ATOM 1644 C CA . GLY B 1 37 ? -1.878 13.477 -2.645 1 96 37 GLY B CA 1
ATOM 1645 C C . GLY B 1 37 ? -2.713 12.867 -3.756 1 96 37 GLY B C 1
ATOM 1646 O O . GLY B 1 37 ? -3.928 13.07 -3.811 1 96 37 GLY B O 1
ATOM 1647 N N . THR B 1 38 ? -2.031 12.109 -4.652 1 94.88 38 THR B N 1
ATOM 1648 C CA . THR B 1 38 ? -2.695 11.461 -5.777 1 94.88 38 THR B CA 1
ATOM 1649 C C . THR B 1 38 ? -2.297 9.992 -5.867 1 94.88 38 THR B C 1
ATOM 1651 O O . THR B 1 38 ? -1.339 9.562 -5.223 1 94.88 38 THR B O 1
ATOM 1654 N N . ASN B 1 39 ? -3.039 9.297 -6.707 1 95.69 39 ASN B N 1
ATOM 1655 C CA . ASN B 1 39 ? -2.773 7.883 -6.945 1 95.69 39 ASN B CA 1
ATOM 1656 C C . ASN B 1 39 ? -1.819 7.68 -8.117 1 95.69 39 ASN B C 1
ATOM 1658 O O . ASN B 1 39 ? -1.505 6.547 -8.484 1 95.69 39 ASN B O 1
ATOM 1662 N N . ASP B 1 40 ? -1.318 8.727 -8.688 1 92.06 40 ASP B N 1
ATOM 1663 C CA . ASP B 1 40 ? -0.772 8.633 -10.031 1 92.06 40 ASP B CA 1
ATOM 1664 C C . ASP B 1 40 ? 0.75 8.5 -10.008 1 92.06 40 ASP B C 1
ATOM 1666 O O . ASP B 1 40 ? 1.377 8.242 -11.031 1 92.06 40 ASP B O 1
ATOM 1670 N N . CYS B 1 41 ? 1.349 8.711 -8.906 1 91.69 41 CYS B N 1
ATOM 1671 C CA . CYS B 1 41 ? 2.795 8.578 -8.773 1 91.69 41 CYS B CA 1
ATOM 1672 C C . CYS B 1 41 ? 3.178 8.164 -7.359 1 91.69 41 CYS B C 1
ATOM 1674 O O . CYS B 1 41 ? 2.479 8.5 -6.398 1 91.69 41 CYS B O 1
ATOM 1676 N N . ILE B 1 42 ? 4.23 7.441 -7.246 1 94.06 42 ILE B N 1
ATOM 1677 C CA . ILE B 1 42 ? 4.664 6.875 -5.973 1 94.06 42 ILE B CA 1
ATOM 1678 C C . ILE B 1 42 ? 4.977 8 -4.988 1 94.06 42 ILE B C 1
ATOM 1680 O O . ILE B 1 42 ? 4.633 7.91 -3.807 1 94.06 42 ILE B O 1
ATOM 1684 N N . GLU B 1 43 ? 5.547 9.117 -5.449 1 91.19 43 GLU B N 1
ATOM 1685 C CA . GLU B 1 43 ? 6.035 10.203 -4.609 1 91.19 43 GLU B CA 1
ATOM 1686 C C . GLU B 1 43 ? 4.891 10.898 -3.883 1 91.19 43 GLU B C 1
ATOM 1688 O O . GLU B 1 43 ? 5.105 11.578 -2.873 1 91.19 43 GLU B O 1
ATOM 1693 N N . ASP B 1 44 ? 3.68 10.711 -4.367 1 92.94 44 ASP B N 1
ATOM 1694 C CA . ASP B 1 44 ? 2.537 11.453 -3.842 1 92.94 44 ASP B CA 1
ATOM 1695 C C . ASP B 1 44 ? 1.545 10.523 -3.154 1 92.94 44 ASP B C 1
ATOM 1697 O O . ASP B 1 44 ? 0.448 10.938 -2.779 1 92.94 44 ASP B O 1
ATOM 1701 N N . LEU B 1 45 ? 1.969 9.32 -2.857 1 97.19 45 LEU B N 1
ATOM 1702 C CA . LEU B 1 45 ? 1.034 8.297 -2.404 1 97.19 45 LEU B CA 1
ATOM 1703 C C . LEU B 1 45 ? 0.898 8.32 -0.886 1 97.19 45 LEU B C 1
ATOM 1705 O O . LEU B 1 45 ? -0.021 7.711 -0.332 1 97.19 45 LEU B O 1
ATOM 1709 N N . VAL B 1 46 ? 1.738 8.977 -0.166 1 98.25 46 VAL B N 1
ATOM 1710 C CA . VAL B 1 46 ? 1.696 8.914 1.291 1 98.25 46 VAL B CA 1
ATOM 1711 C C . VAL B 1 46 ? 0.317 9.344 1.786 1 98.25 46 VAL B C 1
ATOM 1713 O O . VAL B 1 46 ? -0.304 8.648 2.594 1 98.25 46 VAL B O 1
ATOM 1716 N N . GLY B 1 47 ? -0.166 10.445 1.301 1 98.44 47 GLY B N 1
ATOM 1717 C CA . GLY B 1 47 ? -1.445 10.977 1.741 1 98.44 47 GLY B CA 1
ATOM 1718 C C . GLY B 1 47 ? -2.596 10.008 1.544 1 98.44 47 GLY B C 1
ATOM 1719 O O . GLY B 1 47 ? -3.156 9.5 2.514 1 98.44 47 GLY B O 1
ATOM 1720 N N . PRO B 1 48 ? -2.928 9.75 0.318 1 98.75 48 PRO B N 1
ATOM 1721 C CA . PRO B 1 48 ? -4.082 8.883 0.058 1 98.75 48 PRO B CA 1
ATOM 1722 C C . PRO B 1 48 ? -3.961 7.516 0.725 1 98.75 48 PRO B C 1
ATOM 1724 O O . PRO B 1 48 ? -4.957 6.961 1.189 1 98.75 48 PRO B O 1
ATOM 1727 N N . LEU B 1 49 ? -2.758 6.965 0.755 1 98.94 49 LEU B N 1
ATOM 1728 C CA . LEU B 1 49 ? -2.578 5.664 1.393 1 98.94 49 LEU B CA 1
ATOM 1729 C C . LEU B 1 49 ? -2.797 5.766 2.898 1 98.94 49 LEU B C 1
ATOM 1731 O O . LEU B 1 49 ? -3.463 4.91 3.49 1 98.94 49 LEU B O 1
ATOM 1735 N N . THR B 1 50 ? -2.246 6.793 3.541 1 98.94 50 THR B N 1
ATOM 1736 C CA . THR B 1 50 ? -2.467 7.008 4.969 1 98.94 50 THR B CA 1
ATOM 1737 C C . THR B 1 50 ? -3.955 7.137 5.273 1 98.94 50 THR B C 1
ATOM 1739 O O . THR B 1 50 ? -4.465 6.496 6.195 1 98.94 50 THR B O 1
ATOM 1742 N N . GLY B 1 51 ? -4.652 7.98 4.496 1 98.94 51 GLY B N 1
ATOM 1743 C CA . GLY B 1 51 ? -6.086 8.117 4.691 1 98.94 51 GLY B CA 1
ATOM 1744 C C . GLY B 1 51 ? -6.832 6.801 4.602 1 98.94 51 GLY B C 1
ATOM 1745 O O . GLY B 1 51 ? -7.695 6.512 5.438 1 98.94 51 GLY B O 1
ATOM 1746 N N . THR B 1 52 ? -6.484 6.031 3.629 1 98.94 52 THR B N 1
ATOM 1747 C CA . THR B 1 52 ? -7.113 4.73 3.432 1 98.94 52 THR B CA 1
ATOM 1748 C C . THR B 1 52 ? -6.816 3.801 4.605 1 98.94 52 THR B C 1
ATOM 1750 O O . THR B 1 52 ? -7.715 3.131 5.117 1 98.94 52 THR B O 1
ATOM 1753 N N . LEU B 1 53 ? -5.559 3.74 5.039 1 98.88 53 LEU B N 1
ATOM 1754 C CA . LEU B 1 53 ? -5.164 2.881 6.152 1 98.88 53 LEU B CA 1
ATOM 1755 C C . LEU B 1 53 ? -5.887 3.283 7.434 1 98.88 53 LEU B C 1
ATOM 1757 O O . LEU B 1 53 ? -6.305 2.422 8.211 1 98.88 53 LEU B O 1
ATOM 1761 N N . ILE B 1 54 ? -6.043 4.574 7.68 1 98.94 54 ILE B N 1
ATOM 1762 C CA . ILE B 1 54 ? -6.758 5.023 8.867 1 98.94 54 ILE B CA 1
ATOM 1763 C C . ILE B 1 54 ? -8.203 4.539 8.812 1 98.94 54 ILE B C 1
ATOM 1765 O O . ILE B 1 54 ? -8.719 3.977 9.789 1 98.94 54 ILE B O 1
ATOM 1769 N N . GLU B 1 55 ? -8.844 4.738 7.652 1 98.75 55 GLU B N 1
ATOM 1770 C CA . GLU B 1 55 ? -10.227 4.309 7.504 1 98.75 55 GLU B CA 1
ATOM 1771 C C . GLU B 1 55 ? -10.375 2.812 7.766 1 98.75 55 GLU B C 1
ATOM 1773 O O . GLU B 1 55 ? -11.352 2.375 8.383 1 98.75 55 GLU B O 1
ATOM 1778 N N . GLU B 1 56 ? -9.43 2.107 7.355 1 98.44 56 GLU B N 1
ATOM 1779 C CA . GLU B 1 56 ? -9.508 0.654 7.449 1 98.44 56 GLU B CA 1
ATOM 1780 C C . GLU B 1 56 ? -9.195 0.176 8.867 1 98.44 56 GLU B C 1
ATOM 1782 O O . GLU B 1 56 ? -9.57 -0.938 9.242 1 98.44 56 GLU B O 1
ATOM 1787 N N . ASN B 1 57 ? -8.516 1.006 9.672 1 98.38 57 ASN B N 1
ATOM 1788 C CA . ASN B 1 57 ? -7.988 0.481 10.93 1 98.38 57 ASN B CA 1
ATOM 1789 C C . ASN B 1 57 ? -8.516 1.266 12.133 1 98.38 57 ASN B C 1
ATOM 1791 O O . ASN B 1 57 ? -8.242 0.906 13.281 1 98.38 57 ASN B O 1
ATOM 1795 N N . LYS B 1 58 ? -9.281 2.312 11.898 1 97.62 58 LYS B N 1
ATOM 1796 C CA . LYS B 1 58 ? -9.703 3.182 12.992 1 97.62 58 LYS B CA 1
ATOM 1797 C C . LYS B 1 58 ? -10.719 2.482 13.891 1 97.62 58 LYS B C 1
ATOM 1799 O O . LYS B 1 58 ? -10.977 2.93 15.008 1 97.62 58 LYS B O 1
ATOM 1804 N N . LYS B 1 59 ? -11.297 1.318 13.508 1 95.25 59 LYS B N 1
ATOM 1805 C CA . LYS B 1 59 ? -12.258 0.547 14.289 1 95.25 59 LYS B CA 1
ATOM 1806 C C . LYS B 1 59 ? -13.406 1.431 14.781 1 95.25 59 LYS B C 1
ATOM 1808 O O . LYS B 1 59 ? -14.102 2.057 13.984 1 95.25 59 LYS B O 1
ATOM 1813 N N . ASP B 1 60 ? -13.586 1.559 16.047 1 93.5 60 ASP B N 1
ATOM 1814 C CA . ASP B 1 60 ? -14.727 2.291 16.594 1 93.5 60 ASP B CA 1
ATOM 1815 C C . ASP B 1 60 ? -14.336 3.727 16.953 1 93.5 60 ASP B C 1
ATOM 1817 O O . ASP B 1 60 ? -15.156 4.484 17.469 1 93.5 60 ASP B O 1
ATOM 1821 N N . LEU B 1 61 ? -13.148 4.098 16.641 1 95.19 61 LEU B N 1
ATOM 1822 C CA . LEU B 1 61 ? -12.727 5.469 16.906 1 95.19 61 LEU B CA 1
ATOM 1823 C C . LEU B 1 61 ? -13.383 6.441 15.938 1 95.19 61 LEU B C 1
ATOM 1825 O O . LEU B 1 61 ? -13.547 6.133 14.758 1 95.19 61 LEU B O 1
ATOM 1829 N N . SER B 1 62 ? -13.773 7.578 16.5 1 93.62 62 SER B N 1
ATOM 1830 C CA . SER B 1 62 ? -14.359 8.625 15.68 1 93.62 62 SER B CA 1
ATOM 1831 C C . SER B 1 62 ? -13.281 9.477 15.016 1 93.62 62 SER B C 1
ATOM 1833 O O . SER B 1 62 ? -12.953 10.555 15.508 1 93.62 62 SER B O 1
ATOM 1835 N N . ILE B 1 63 ? -12.719 9.086 14.039 1 97.62 63 ILE B N 1
ATOM 1836 C CA . ILE B 1 63 ? -11.727 9.828 13.266 1 97.62 63 ILE B CA 1
ATOM 1837 C C . ILE B 1 63 ? -12.297 10.172 11.891 1 97.62 63 ILE B C 1
ATOM 1839 O O . ILE B 1 63 ? -12.625 9.273 11.109 1 97.62 63 ILE B O 1
ATOM 1843 N N . LYS B 1 64 ? -12.445 11.406 11.633 1 98.31 64 LYS B N 1
ATOM 1844 C CA . LYS B 1 64 ? -12.852 11.859 10.312 1 98.31 64 LYS B CA 1
ATOM 1845 C C . LYS B 1 64 ? -11.656 12.016 9.383 1 98.31 64 LYS B C 1
ATOM 1847 O O . LYS B 1 64 ? -10.68 12.68 9.727 1 98.31 64 LYS B O 1
ATOM 1852 N N . VAL B 1 65 ? -11.742 11.375 8.25 1 98.75 65 VAL B N 1
ATOM 1853 C CA . VAL B 1 65 ? -10.633 11.391 7.301 1 98.75 65 VAL B CA 1
ATOM 1854 C C . VAL B 1 65 ? -11.102 11.945 5.957 1 98.75 65 VAL B C 1
ATOM 1856 O O . VAL B 1 65 ? -12.148 11.547 5.449 1 98.75 65 VAL B O 1
ATOM 1859 N N . TYR B 1 66 ? -10.367 12.875 5.457 1 98.75 66 TYR B N 1
ATOM 1860 C CA . TYR B 1 66 ? -10.523 13.383 4.098 1 98.75 66 TYR B CA 1
ATOM 1861 C C . TYR B 1 66 ? -9.297 13.062 3.25 1 98.75 66 TYR B C 1
ATOM 1863 O O . TYR B 1 66 ? -8.172 13.383 3.631 1 98.75 66 TYR B O 1
ATOM 1871 N N . GLY B 1 67 ? -9.531 12.477 2.061 1 98.44 67 GLY B N 1
ATOM 1872 C CA . GLY B 1 67 ? -8.438 12.055 1.202 1 98.44 67 GLY B CA 1
ATOM 1873 C C . GLY B 1 67 ? -8.055 10.594 1.4 1 98.44 67 GLY B C 1
ATOM 1874 O O . GLY B 1 67 ? -7.527 10.227 2.451 1 98.44 67 GLY B O 1
ATOM 1875 N N . THR B 1 68 ? -8.43 9.773 0.473 1 98.81 68 THR B N 1
ATOM 1876 C CA . THR B 1 68 ? -8.141 8.344 0.433 1 98.81 68 THR B CA 1
ATOM 1877 C C . THR B 1 68 ? -7.816 7.898 -0.989 1 98.81 68 THR B C 1
ATOM 1879 O O . THR B 1 68 ? -7.863 8.703 -1.924 1 98.81 68 THR B O 1
ATOM 1882 N N . LEU B 1 69 ? -7.406 6.672 -1.122 1 98.75 69 LEU B N 1
ATOM 1883 C CA . LEU B 1 69 ? -7.168 6.137 -2.459 1 98.75 69 LEU B CA 1
ATOM 1884 C C . LEU B 1 69 ? -8.438 6.191 -3.301 1 98.75 69 LEU B C 1
ATOM 1886 O O . LEU B 1 69 ? -8.383 6.496 -4.492 1 98.75 69 LEU B O 1
ATOM 1890 N N . ASP B 1 70 ? -9.594 5.906 -2.727 1 98.38 70 ASP B N 1
ATOM 1891 C CA . ASP B 1 70 ? -10.859 5.938 -3.451 1 98.38 70 ASP B CA 1
ATOM 1892 C C . ASP B 1 70 ? -11.289 7.371 -3.762 1 98.38 70 ASP B C 1
ATOM 1894 O O . ASP B 1 70 ? -11.906 7.629 -4.793 1 98.38 70 ASP B O 1
ATOM 1898 N N . PHE B 1 71 ? -10.953 8.266 -2.865 1 98.06 71 PHE B N 1
ATOM 1899 C CA . PHE B 1 71 ? -11.352 9.664 -2.967 1 98.06 71 PHE B CA 1
ATOM 1900 C C . PHE B 1 71 ? -10.172 10.586 -2.635 1 98.06 71 PHE B C 1
ATOM 1902 O O . PHE B 1 71 ? -10.172 11.242 -1.595 1 98.06 71 PHE B O 1
ATOM 1909 N N . SER B 1 72 ? -9.297 10.742 -3.602 1 97.94 72 SER B N 1
ATOM 1910 C CA . SER B 1 72 ? -8.07 11.484 -3.355 1 97.94 72 SER B CA 1
ATOM 1911 C C . SER B 1 72 ? -8.32 12.992 -3.35 1 97.94 72 SER B C 1
ATOM 1913 O O . SER B 1 72 ? -9.25 13.469 -4.004 1 97.94 72 SER B O 1
ATOM 1915 N N . ILE B 1 73 ? -7.66 13.688 -2.574 1 97.25 73 ILE B N 1
ATOM 1916 C CA . ILE B 1 73 ? -7.613 15.148 -2.564 1 97.25 73 ILE B CA 1
ATOM 1917 C C . ILE B 1 73 ? -6.191 15.617 -2.871 1 97.25 73 ILE B C 1
ATOM 1919 O O . ILE B 1 73 ? -5.234 15.188 -2.223 1 97.25 73 ILE B O 1
ATOM 1923 N N . ASN B 1 74 ? -6.043 16.375 -3.842 1 94.81 74 ASN B N 1
ATOM 1924 C CA . ASN B 1 74 ? -4.75 16.859 -4.293 1 94.81 74 ASN B CA 1
ATOM 1925 C C . ASN B 1 74 ? -4.828 18.328 -4.727 1 94.81 74 ASN B C 1
ATOM 1927 O O . ASN B 1 74 ? -5.801 19.016 -4.41 1 94.81 74 ASN B O 1
ATOM 1931 N N . SER B 1 75 ? -3.775 18.844 -5.352 1 91.31 75 SER B N 1
ATOM 1932 C CA . SER B 1 75 ? -3.688 20.266 -5.695 1 91.31 75 SER B CA 1
ATOM 1933 C C . SER B 1 75 ? -4.719 20.641 -6.754 1 91.31 75 SER B C 1
ATOM 1935 O O . SER B 1 75 ? -5.109 21.797 -6.855 1 91.31 75 SER B O 1
ATOM 1937 N N . LEU B 1 76 ? -5.176 19.625 -7.469 1 91 76 LEU B N 1
ATOM 1938 C CA . LEU B 1 76 ? -6.102 19.906 -8.562 1 91 76 LEU B CA 1
ATOM 1939 C C . LEU B 1 76 ? -7.52 20.109 -8.039 1 91 76 LEU B C 1
ATOM 1941 O O . LEU B 1 76 ? -8.32 20.812 -8.664 1 91 76 LEU B O 1
ATOM 1945 N N . ASN B 1 77 ? -7.805 19.516 -6.914 1 94.12 77 ASN B N 1
ATOM 1946 C CA . ASN B 1 77 ? -9.203 19.562 -6.512 1 94.12 77 ASN B CA 1
ATOM 1947 C C . ASN B 1 77 ? -9.375 20.156 -5.113 1 94.12 77 ASN B C 1
ATOM 1949 O O . ASN B 1 77 ? -10.492 20.375 -4.66 1 94.12 77 ASN B O 1
ATOM 1953 N N . ILE B 1 78 ? -8.359 20.453 -4.457 1 94.06 78 ILE B N 1
ATOM 1954 C CA . ILE B 1 78 ? -8.414 20.922 -3.08 1 94.06 78 ILE B CA 1
ATOM 1955 C C . ILE B 1 78 ? -9.133 22.266 -3.023 1 94.06 78 ILE B C 1
ATOM 1957 O O . ILE B 1 78 ? -9.828 22.562 -2.049 1 94.06 78 ILE B O 1
ATOM 1961 N N . LYS B 1 79 ? -8.984 23.094 -4.016 1 91.5 79 LYS B N 1
ATOM 1962 C CA . LYS B 1 79 ? -9.609 24.406 -4.023 1 91.5 79 LYS B CA 1
ATOM 1963 C C . LYS B 1 79 ? -11.125 24.297 -3.906 1 91.5 79 LYS B C 1
ATOM 1965 O O . LYS B 1 79 ? -11.766 25.125 -3.246 1 91.5 79 LYS B O 1
ATOM 1970 N N . SER B 1 80 ? -11.664 23.328 -4.492 1 93.81 80 SER B N 1
ATOM 1971 C CA . SER B 1 80 ? -13.117 23.156 -4.48 1 93.81 80 SER B CA 1
ATOM 1972 C C . SER B 1 80 ? -13.578 22.406 -3.236 1 93.81 80 SER B C 1
ATOM 1974 O O . SER B 1 80 ? -14.703 22.594 -2.771 1 93.81 80 SER B O 1
ATOM 1976 N N . LYS B 1 81 ? -12.758 21.594 -2.664 1 94.88 81 LYS B N 1
ATOM 1977 C CA . LYS B 1 81 ? -13.18 20.719 -1.575 1 94.88 81 LYS B CA 1
ATOM 1978 C C . LYS B 1 81 ? -12.883 21.359 -0.217 1 94.88 81 LYS B C 1
ATOM 1980 O O . LYS B 1 81 ? -13.609 21.109 0.753 1 94.88 81 LYS B O 1
ATOM 1985 N N . PHE B 1 82 ? -11.906 22.156 -0.159 1 94.75 82 PHE B N 1
ATOM 1986 C CA . PHE B 1 82 ? -11.367 22.625 1.114 1 94.75 82 PHE B CA 1
ATOM 1987 C C . PHE B 1 82 ? -12.375 23.5 1.838 1 94.75 82 PHE B C 1
ATOM 1989 O O . PHE B 1 82 ? -12.562 23.391 3.051 1 94.75 82 PHE B O 1
ATOM 1996 N N . PRO B 1 83 ? -13.102 24.438 1.196 1 94.19 83 PRO B N 1
ATOM 1997 C CA . PRO B 1 83 ? -14.039 25.297 1.918 1 94.19 83 PRO B CA 1
ATOM 1998 C C . PRO B 1 83 ? -15.078 24.5 2.705 1 94.19 83 PRO B C 1
ATOM 2000 O O . PRO B 1 83 ? -15.414 24.859 3.834 1 94.19 83 PRO B O 1
ATOM 2003 N N . HIS B 1 84 ? -15.523 23.422 2.139 1 96 84 HIS B N 1
ATOM 2004 C CA . HIS B 1 84 ? -16.5 22.578 2.822 1 96 84 HIS B CA 1
ATOM 2005 C C . HIS B 1 84 ? -15.883 21.891 4.035 1 96 84 HIS B C 1
ATOM 2007 O O . HIS B 1 84 ? -16.5 21.812 5.098 1 96 84 HIS B O 1
ATOM 2013 N N . ILE B 1 85 ? -14.711 21.438 3.902 1 96.75 85 ILE B N 1
ATOM 2014 C CA . ILE B 1 85 ? -14.008 20.734 4.977 1 96.75 85 ILE B CA 1
ATOM 2015 C C . ILE B 1 85 ? -13.703 21.719 6.109 1 96.75 85 ILE B C 1
ATOM 2017 O O . ILE B 1 85 ? -13.922 21.406 7.281 1 96.75 85 ILE B O 1
ATOM 2021 N N . GLU B 1 86 ? -13.227 22.828 5.73 1 94.25 86 GLU B N 1
ATOM 2022 C CA . GLU B 1 86 ? -12.852 23.844 6.699 1 94.25 86 GLU B CA 1
ATOM 2023 C C . GLU B 1 86 ? -14.047 24.297 7.527 1 94.25 86 GLU B C 1
ATOM 2025 O O . GLU B 1 86 ? -13.922 24.547 8.727 1 94.25 86 GLU B O 1
ATOM 2030 N N . LYS B 1 87 ? -15.188 24.453 6.906 1 95.44 87 LYS B N 1
ATOM 2031 C CA . LYS B 1 87 ? -16.406 24.875 7.586 1 95.44 87 LYS B CA 1
ATOM 2032 C C . LYS B 1 87 ? -16.891 23.797 8.555 1 95.44 87 LYS B C 1
ATOM 2034 O O . LYS B 1 87 ? -17.406 24.125 9.633 1 95.44 87 LYS B O 1
ATOM 2039 N N . LYS B 1 88 ? -16.719 22.609 8.195 1 97 88 LYS B N 1
ATOM 2040 C CA . LYS B 1 88 ? -17.281 21.484 8.945 1 97 88 LYS B CA 1
ATOM 2041 C C . LYS B 1 88 ? -16.391 21.125 10.133 1 97 88 LYS B C 1
ATOM 2043 O O . LYS B 1 88 ? -16.891 20.719 11.18 1 97 88 LYS B O 1
ATOM 2048 N N . GLU B 1 89 ? -15.086 21.219 9.945 1 96.81 89 GLU B N 1
ATOM 2049 C CA . GLU B 1 89 ? -14.156 20.703 10.945 1 96.81 89 GLU B CA 1
ATOM 2050 C C . GLU B 1 89 ? -13.484 21.844 11.711 1 96.81 89 GLU B C 1
ATOM 2052 O O . GLU B 1 89 ? -13.055 22.828 11.117 1 96.81 89 GLU B O 1
ATOM 2057 N N . LYS B 1 90 ? -13.445 21.672 12.992 1 93.31 90 LYS B N 1
ATOM 2058 C CA . LYS B 1 90 ? -12.898 22.719 13.859 1 93.31 90 LYS B CA 1
ATOM 2059 C C . LYS B 1 90 ? -11.375 22.641 13.906 1 93.31 90 LYS B C 1
ATOM 2061 O O . LYS B 1 90 ? -10.711 23.656 14.156 1 93.31 90 LYS B O 1
ATOM 2066 N N . HIS B 1 91 ? -10.828 21.516 13.789 1 96.75 91 HIS B N 1
ATOM 2067 C CA . HIS B 1 91 ? -9.391 21.281 13.828 1 96.75 91 HIS B CA 1
ATOM 2068 C C . HIS B 1 91 ? -8.969 20.281 12.75 1 96.75 91 HIS B C 1
ATOM 2070 O O . HIS B 1 91 ? -9.531 19.188 12.664 1 96.75 91 HIS B O 1
ATOM 2076 N N . LEU B 1 92 ? -7.98 20.719 11.969 1 98.12 92 LEU B N 1
ATOM 2077 C CA . LEU B 1 92 ? -7.582 19.922 10.82 1 98.12 92 LEU B CA 1
ATOM 2078 C C . LEU B 1 92 ? -6.078 19.641 10.836 1 98.12 92 LEU B C 1
ATOM 2080 O O . LEU B 1 92 ? -5.277 20.578 10.898 1 98.12 92 LEU B O 1
ATOM 2084 N N . LEU B 1 93 ? -5.695 18.422 10.828 1 98.69 93 LEU B N 1
ATOM 2085 C CA . LEU B 1 93 ? -4.32 17.969 10.656 1 98.69 93 LEU B CA 1
ATOM 2086 C C . LEU B 1 93 ? -4.07 17.5 9.227 1 98.69 93 LEU B C 1
ATOM 2088 O O . LEU B 1 93 ? -4.656 16.516 8.781 1 98.69 93 LEU B O 1
ATOM 2092 N N . ALA B 1 94 ? -3.227 18.234 8.547 1 98.31 94 ALA B N 1
ATOM 2093 C CA . ALA B 1 94 ? -2.926 17.891 7.156 1 98.31 94 ALA B CA 1
ATOM 2094 C C . ALA B 1 94 ? -1.744 16.938 7.066 1 98.31 94 ALA B C 1
ATOM 2096 O O . ALA B 1 94 ? -0.759 17.078 7.797 1 98.31 94 ALA B O 1
ATOM 2097 N N . VAL B 1 95 ? -1.857 15.938 6.285 1 98.56 95 VAL B N 1
ATOM 2098 C CA . VAL B 1 95 ? -0.791 14.984 5.992 1 98.56 95 VAL B CA 1
ATOM 2099 C C . VAL B 1 95 ? -0.409 15.07 4.516 1 98.56 95 VAL B C 1
ATOM 2101 O O . VAL B 1 95 ? -1.267 14.953 3.639 1 98.56 95 VAL B O 1
ATOM 2104 N N . ASP B 1 96 ? 0.887 15.281 4.25 1 96.38 96 ASP B N 1
ATOM 2105 C CA . ASP B 1 96 ? 1.357 15.445 2.881 1 96.38 96 ASP B CA 1
ATOM 2106 C C . ASP B 1 96 ? 2.807 14.992 2.736 1 96.38 96 ASP B C 1
ATOM 2108 O O . ASP B 1 96 ? 3.576 15.031 3.697 1 96.38 96 ASP B O 1
ATOM 2112 N N . SER B 1 97 ? 3.115 14.461 1.539 1 95.19 97 SER B N 1
ATOM 2113 C CA . SER B 1 97 ? 4.523 14.211 1.243 1 95.19 97 SER B CA 1
ATOM 2114 C C . SER B 1 97 ? 5.191 15.461 0.673 1 95.19 97 SER B C 1
ATOM 2116 O O . SER B 1 97 ? 4.57 16.219 -0.07 1 95.19 97 SER B O 1
ATOM 2118 N N . ILE B 1 98 ? 6.469 15.578 0.935 1 91.75 98 ILE B N 1
ATOM 2119 C CA . ILE B 1 98 ? 7.191 16.734 0.424 1 91.75 98 ILE B CA 1
ATOM 2120 C C . ILE B 1 98 ? 8.555 16.312 -0.107 1 91.75 98 ILE B C 1
ATOM 2122 O O . ILE B 1 98 ? 9.039 15.219 0.212 1 91.75 98 ILE B O 1
ATOM 2126 N N . LEU B 1 99 ? 9.047 17.188 -0.91 1 88.31 99 LEU B N 1
ATOM 2127 C CA . LEU B 1 99 ? 10.461 17.141 -1.272 1 88.31 99 LEU B CA 1
ATOM 2128 C C . LEU B 1 99 ? 11.281 18.062 -0.368 1 88.31 99 LEU B C 1
ATOM 2130 O O . LEU B 1 99 ? 10.844 19.156 -0.027 1 88.31 99 LEU B O 1
ATOM 2134 N N . SER B 1 100 ? 12.367 17.562 0.011 1 90.12 100 SER B N 1
ATOM 2135 C CA . SER B 1 100 ? 13.125 18.312 1 1 90.12 100 SER B CA 1
ATOM 2136 C C . SER B 1 100 ? 14.609 18.375 0.639 1 90.12 100 SER B C 1
ATOM 2138 O O . SER B 1 100 ? 15.008 17.906 -0.429 1 90.12 100 SER B O 1
ATOM 2140 N N . LEU B 1 101 ? 15.336 19.062 1.544 1 89.5 101 LEU B N 1
ATOM 2141 C CA . LEU B 1 101 ? 16.797 18.953 1.474 1 89.5 101 LEU B CA 1
ATOM 2142 C C . LEU B 1 101 ? 17.266 17.547 1.845 1 89.5 101 LEU B C 1
ATOM 2144 O O . LEU B 1 101 ? 16.531 16.797 2.496 1 89.5 101 LEU B O 1
ATOM 2148 N N . LYS B 1 102 ? 18.453 17.25 1.406 1 88.31 102 LYS B N 1
ATOM 2149 C CA . LYS B 1 102 ? 18.984 15.898 1.521 1 88.31 102 LYS B CA 1
ATOM 2150 C C . LYS B 1 102 ? 18.938 15.406 2.965 1 88.31 102 LYS B C 1
ATOM 2152 O O . LYS B 1 102 ? 18.578 14.258 3.225 1 88.31 102 LYS B O 1
ATOM 2157 N N . ASN B 1 103 ? 19.219 16.297 3.922 1 92.75 103 ASN B N 1
ATOM 2158 C CA . ASN B 1 103 ? 19.344 15.883 5.316 1 92.75 103 ASN B CA 1
ATOM 2159 C C . ASN B 1 103 ? 17.969 15.57 5.926 1 92.75 103 ASN B C 1
ATOM 2161 O O . ASN B 1 103 ? 17.891 14.953 6.984 1 92.75 103 ASN B O 1
ATOM 2165 N N . ASP B 1 104 ? 16.938 15.914 5.254 1 94.31 104 ASP B N 1
ATOM 2166 C CA . ASP B 1 104 ? 15.594 15.703 5.801 1 94.31 104 ASP B CA 1
ATOM 2167 C C . ASP B 1 104 ? 14.906 14.523 5.117 1 94.31 104 ASP B C 1
ATOM 2169 O O . ASP B 1 104 ? 13.797 14.141 5.504 1 94.31 104 ASP B O 1
ATOM 2173 N N . VAL B 1 105 ? 15.547 13.984 4.176 1 93.62 105 VAL B N 1
ATOM 2174 C CA . VAL B 1 105 ? 14.93 12.844 3.512 1 93.62 105 VAL B CA 1
ATOM 2175 C C . VAL B 1 105 ? 14.758 11.695 4.508 1 93.62 105 VAL B C 1
ATOM 2177 O O . VAL B 1 105 ? 15.672 11.391 5.277 1 93.62 105 VAL B O 1
ATOM 2180 N N . GLY B 1 106 ? 13.562 11.078 4.562 1 96.5 106 GLY B N 1
ATOM 2181 C CA . GLY B 1 106 ? 13.289 9.992 5.496 1 96.5 106 GLY B CA 1
ATOM 2182 C C . GLY B 1 106 ? 12.758 10.469 6.828 1 96.5 106 GLY B C 1
ATOM 2183 O O . GLY B 1 106 ? 12.5 9.664 7.727 1 96.5 106 GLY B O 1
ATOM 2184 N N . MET B 1 107 ? 12.539 11.773 6.914 1 98.25 107 MET B N 1
ATOM 2185 C CA . MET B 1 107 ? 12.023 12.344 8.156 1 98.25 107 MET B CA 1
ATOM 2186 C C . MET B 1 107 ? 10.531 12.625 8.047 1 98.25 107 MET B C 1
ATOM 2188 O O . MET B 1 107 ? 10.031 12.938 6.961 1 98.25 107 MET B O 1
ATOM 2192 N N . ILE B 1 108 ? 9.844 12.469 9.164 1 98.69 108 ILE B N 1
ATOM 2193 C CA . ILE B 1 108 ? 8.5 13 9.359 1 98.69 108 ILE B CA 1
ATOM 2194 C C . ILE B 1 108 ? 8.586 14.344 10.086 1 98.69 108 ILE B C 1
ATOM 2196 O O . ILE B 1 108 ? 9.078 14.422 11.211 1 98.69 108 ILE B O 1
ATOM 2200 N N . LEU B 1 109 ? 8.18 15.383 9.398 1 98.25 109 LEU B N 1
ATOM 2201 C CA . LEU B 1 109 ? 8.25 16.719 9.961 1 98.25 109 LEU B CA 1
ATOM 2202 C C . LEU B 1 109 ? 6.891 17.172 10.484 1 98.25 109 LEU B C 1
ATOM 2204 O O . LEU B 1 109 ? 5.871 16.969 9.82 1 98.25 109 LEU B O 1
ATOM 2208 N N . LEU B 1 110 ? 6.875 17.734 11.672 1 98.5 110 LEU B N 1
ATOM 2209 C CA . LEU B 1 110 ? 5.66 18.266 12.273 1 98.5 110 LEU B CA 1
ATOM 2210 C C . LEU B 1 110 ? 5.684 19.797 12.297 1 98.5 110 LEU B C 1
ATOM 2212 O O . LEU B 1 110 ? 6.656 20.391 12.758 1 98.5 110 LEU B O 1
ATOM 2216 N N . LYS B 1 111 ? 4.641 20.297 11.781 1 97.44 111 LYS B N 1
ATOM 2217 C CA . LYS B 1 111 ? 4.492 21.75 11.703 1 97.44 111 LYS B CA 1
ATOM 2218 C C . LYS B 1 111 ? 3.232 22.219 12.438 1 97.44 111 LYS B C 1
ATOM 2220 O O . LYS B 1 111 ? 2.176 21.594 12.32 1 97.44 111 LYS B O 1
ATOM 2225 N N . ASN B 1 112 ? 3.336 23.281 13.281 1 96.69 112 ASN B N 1
ATOM 2226 C CA . ASN B 1 112 ? 2.188 23.812 14.016 1 96.69 112 ASN B CA 1
ATOM 2227 C C . ASN B 1 112 ? 1.4 24.797 13.172 1 96.69 112 ASN B C 1
ATOM 2229 O O . ASN B 1 112 ? 0.819 25.75 13.703 1 96.69 112 ASN B O 1
ATOM 2233 N N . ASP B 1 113 ? 1.522 24.641 11.891 1 95.56 113 ASP B N 1
ATOM 2234 C CA . ASP B 1 113 ? 0.784 25.391 10.883 1 95.56 113 ASP B CA 1
ATOM 2235 C C . ASP B 1 113 ? 0.385 24.5 9.711 1 95.56 113 ASP B C 1
ATOM 2237 O O . ASP B 1 113 ? 0.827 23.344 9.617 1 95.56 113 ASP B O 1
ATOM 2241 N N . GLY B 1 114 ? -0.549 25.031 8.867 1 94.69 114 GLY B N 1
ATOM 2242 C CA . GLY B 1 114 ? -0.958 24.297 7.68 1 94.69 114 GLY B CA 1
ATOM 2243 C C . GLY B 1 114 ? 0.133 24.203 6.629 1 94.69 114 GLY B C 1
ATOM 2244 O O . GLY B 1 114 ? 1.296 24.516 6.906 1 94.69 114 GLY B O 1
ATOM 2245 N N . ILE B 1 115 ? -0.188 23.688 5.539 1 92.31 115 ILE B N 1
ATOM 2246 C CA . ILE B 1 115 ? 0.732 23.547 4.418 1 92.31 115 ILE B CA 1
ATOM 2247 C C . ILE B 1 115 ? 0.113 24.156 3.162 1 92.31 115 ILE B C 1
ATOM 2249 O O . ILE B 1 115 ? -1.106 24.328 3.084 1 92.31 115 ILE B O 1
ATOM 2253 N N . HIS B 1 116 ? 0.965 24.531 2.293 1 87.69 116 HIS B N 1
ATOM 2254 C CA . HIS B 1 116 ? 0.54 24.906 0.947 1 87.69 116 HIS B CA 1
ATOM 2255 C C . HIS B 1 116 ? 0.726 23.734 -0.023 1 87.69 116 HIS B C 1
ATOM 2257 O O . HIS B 1 116 ? 1.84 23.484 -0.484 1 87.69 116 HIS B O 1
ATOM 2263 N N . PRO B 1 117 ? -0.438 23.078 -0.319 1 77.69 117 PRO B N 1
ATOM 2264 C CA . PRO B 1 117 ? -0.251 21.953 -1.237 1 77.69 117 PRO B CA 1
ATOM 2265 C C . PRO B 1 117 ? 0.362 22.375 -2.57 1 77.69 117 PRO B C 1
ATOM 2267 O O . PRO B 1 117 ? 0.018 23.438 -3.105 1 77.69 117 PRO B O 1
ATOM 2270 N N . GLY B 1 118 ? 1.215 21.594 -3.148 1 67.69 118 GLY B N 1
ATOM 2271 C CA . GLY B 1 118 ? 1.771 21.812 -4.477 1 67.69 118 GLY B CA 1
ATOM 2272 C C . GLY B 1 118 ? 2.709 23 -4.543 1 67.69 118 GLY B C 1
ATOM 2273 O O . GLY B 1 118 ? 3.01 23.5 -5.629 1 67.69 118 GLY B O 1
ATOM 2274 N N . ALA B 1 119 ? 3.037 23.531 -3.402 1 61.78 119 ALA B N 1
ATOM 2275 C CA . ALA B 1 119 ? 3.91 24.703 -3.408 1 61.78 119 ALA B CA 1
ATOM 2276 C C . ALA B 1 119 ? 5.152 24.453 -4.258 1 61.78 119 ALA B C 1
ATOM 2278 O O . ALA B 1 119 ? 5.641 25.359 -4.938 1 61.78 119 ALA B O 1
ATOM 2279 N N . ALA B 1 120 ? 5.449 23.203 -4.25 1 56.59 120 ALA B N 1
ATOM 2280 C CA . ALA B 1 120 ? 6.621 22.828 -5.043 1 56.59 120 ALA B CA 1
ATOM 2281 C C . ALA B 1 120 ? 6.367 23.062 -6.531 1 56.59 120 ALA B C 1
ATOM 2283 O O . ALA B 1 120 ? 7.309 23.266 -7.301 1 56.59 120 ALA B O 1
ATOM 2284 N N . LEU B 1 121 ? 5.07 23.062 -6.762 1 56 121 LEU B N 1
ATOM 2285 C CA . LEU B 1 121 ? 4.734 23.188 -8.172 1 56 121 LEU B CA 1
ATOM 2286 C C . LEU B 1 121 ? 4.348 24.625 -8.516 1 56 121 LEU B C 1
ATOM 2288 O O . LEU B 1 121 ? 3.961 24.922 -9.648 1 56 121 LEU B O 1
ATOM 2292 N N . GLY B 1 122 ? 4.559 25.516 -7.629 1 59.84 122 GLY B N 1
ATOM 2293 C CA . GLY B 1 122 ? 4.301 26.922 -7.891 1 59.84 122 GLY B CA 1
ATOM 2294 C C . GLY B 1 122 ? 2.834 27.297 -7.758 1 59.84 122 GLY B C 1
ATOM 2295 O O . GLY B 1 122 ? 2.42 28.359 -8.195 1 59.84 122 GLY B O 1
ATOM 2296 N N . ASN B 1 123 ? 2.096 26.422 -7.238 1 61.59 123 ASN B N 1
ATOM 2297 C CA . ASN B 1 123 ? 0.668 26.719 -7.156 1 61.59 123 ASN B CA 1
ATOM 2298 C C . ASN B 1 123 ? 0.347 27.609 -5.961 1 61.59 123 ASN B C 1
ATOM 2300 O O . ASN B 1 123 ? 0.995 27.516 -4.918 1 61.59 123 ASN B O 1
ATOM 2304 N N . ASN B 1 124 ? -0.421 28.656 -6.195 1 69.94 124 ASN B N 1
ATOM 2305 C CA . ASN B 1 124 ? -0.91 29.531 -5.129 1 69.94 124 ASN B CA 1
ATOM 2306 C C . ASN B 1 124 ? -2.109 28.906 -4.414 1 69.94 124 ASN B C 1
ATOM 2308 O O . ASN B 1 124 ? -3.25 29.312 -4.645 1 69.94 124 ASN B O 1
ATOM 2312 N N . LEU B 1 125 ? -1.896 27.922 -3.689 1 79.31 125 LEU B N 1
ATOM 2313 C CA . LEU B 1 125 ? -2.969 27.25 -2.969 1 79.31 125 LEU B CA 1
ATOM 2314 C C . LEU B 1 125 ? -3.074 27.766 -1.538 1 79.31 125 LEU B C 1
ATOM 2316 O O . LEU B 1 125 ? -2.082 28.234 -0.966 1 79.31 125 LEU B O 1
ATOM 2320 N N . PRO B 1 126 ? -4.309 27.875 -1.109 1 82.75 126 PRO B N 1
ATOM 2321 C CA . PRO B 1 126 ? -4.477 28.344 0.269 1 82.75 126 PRO B CA 1
ATOM 2322 C C . PRO B 1 126 ? -3.771 27.453 1.286 1 82.75 126 PRO B C 1
ATOM 2324 O O . PRO B 1 126 ? -3.432 26.312 0.976 1 82.75 126 PRO B O 1
ATOM 2327 N N . LEU B 1 127 ? -3.436 28.062 2.42 1 90.56 127 LEU B N 1
ATOM 2328 C CA . LEU B 1 127 ? -2.945 27.297 3.561 1 90.56 127 LEU B CA 1
ATOM 2329 C C . LEU B 1 127 ? -3.992 26.297 4.027 1 90.56 127 LEU B C 1
ATOM 2331 O O . LEU B 1 127 ? -5.141 26.656 4.277 1 90.56 127 LEU B O 1
ATOM 2335 N N . ILE B 1 128 ? -3.559 25.062 4.105 1 93.06 128 ILE B N 1
ATOM 2336 C CA . ILE B 1 128 ? -4.492 23.984 4.383 1 93.06 128 ILE B CA 1
ATOM 2337 C C . ILE B 1 128 ? -4.137 23.328 5.715 1 93.06 128 ILE B C 1
ATOM 2339 O O . ILE B 1 128 ? -3.031 22.812 5.883 1 93.06 128 ILE B O 1
ATOM 2343 N N . GLY B 1 129 ? -5.129 23.344 6.645 1 94.69 129 GLY B N 1
ATOM 2344 C CA . GLY B 1 129 ? -4.934 22.688 7.926 1 94.69 129 GLY B CA 1
ATOM 2345 C C . GLY B 1 129 ? -4.492 23.625 9.023 1 94.69 129 GLY B C 1
ATOM 2346 O O . GLY B 1 129 ? -3.998 24.734 8.75 1 94.69 129 GLY B O 1
ATOM 2347 N N . ASP B 1 130 ? -4.672 23.219 10.227 1 96.62 130 ASP B N 1
ATOM 2348 C CA . ASP B 1 130 ? -4.223 23.953 11.406 1 96.62 130 ASP B CA 1
ATOM 2349 C C . ASP B 1 130 ? -2.805 23.531 11.805 1 96.62 130 ASP B C 1
ATOM 2351 O O . ASP B 1 130 ? -2.066 24.328 12.398 1 96.62 130 ASP B O 1
ATOM 2355 N N . CYS B 1 131 ? -2.469 22.391 11.531 1 97.94 131 CYS B N 1
ATOM 2356 C CA . CYS B 1 131 ? -1.148 21.797 11.688 1 97.94 131 CYS B CA 1
ATOM 2357 C C . CYS B 1 131 ? -0.901 20.734 10.625 1 97.94 131 CYS B C 1
ATOM 2359 O O . CYS B 1 131 ? -1.793 20.422 9.836 1 97.94 131 CYS B O 1
ATOM 2361 N N . SER B 1 132 ? 0.391 20.281 10.57 1 98.31 132 SER B N 1
ATOM 2362 C CA . SER B 1 132 ? 0.641 19.375 9.453 1 98.31 132 SER B CA 1
ATOM 2363 C C . SER B 1 132 ? 1.718 18.344 9.805 1 98.31 132 SER B C 1
ATOM 2365 O O . SER B 1 132 ? 2.59 18.609 10.633 1 98.31 132 SER B O 1
ATOM 2367 N N . ILE B 1 133 ? 1.54 17.203 9.234 1 98.62 133 ILE B N 1
ATOM 2368 C CA . ILE B 1 133 ? 2.566 16.172 9.133 1 98.62 133 ILE B CA 1
ATOM 2369 C C . ILE B 1 133 ? 3.117 16.125 7.711 1 98.62 133 ILE B C 1
ATOM 2371 O O . ILE B 1 133 ? 2.371 15.883 6.758 1 98.62 133 ILE B O 1
ATOM 2375 N N . MET B 1 134 ? 4.371 16.359 7.602 1 97.19 134 MET B N 1
ATOM 2376 C CA . MET B 1 134 ? 5.016 16.328 6.293 1 97.19 134 MET B CA 1
ATOM 2377 C C . MET B 1 134 ? 6.031 15.195 6.207 1 97.19 134 MET B C 1
ATOM 2379 O O . MET B 1 134 ? 6.922 15.086 7.051 1 97.19 134 MET B O 1
ATOM 2383 N N . CYS B 1 135 ? 5.867 14.367 5.215 1 97.56 135 CYS B N 1
ATOM 2384 C CA . CYS B 1 135 ? 6.758 13.227 5.031 1 97.56 135 CYS B CA 1
ATOM 2385 C C . CYS B 1 135 ? 7.785 13.508 3.939 1 97.56 135 CYS B C 1
ATOM 2387 O O . CYS B 1 135 ? 7.434 13.602 2.762 1 97.56 135 CYS B O 1
ATOM 2389 N N . SER B 1 136 ? 9.008 13.602 4.277 1 95.5 136 SER B N 1
ATOM 2390 C CA . SER B 1 136 ? 10.062 13.891 3.312 1 95.5 136 SER B CA 1
ATOM 2391 C C . SER B 1 136 ? 10.484 12.625 2.561 1 95.5 136 SER B C 1
ATOM 2393 O O . SER B 1 136 ? 11.344 11.883 3.023 1 95.5 136 SER B O 1
ATOM 2395 N N . VAL B 1 137 ? 9.992 12.484 1.329 1 94 137 VAL B N 1
ATOM 2396 C CA . VAL B 1 137 ? 10.117 11.211 0.623 1 94 137 VAL B CA 1
ATOM 2397 C C . VAL B 1 137 ? 11.344 11.25 -0.289 1 94 137 VAL B C 1
ATOM 2399 O O . VAL B 1 137 ? 11.844 10.203 -0.705 1 94 137 VAL B O 1
ATOM 2402 N N . SER B 1 138 ? 11.719 12.445 -0.672 1 91.56 138 SER B N 1
ATOM 2403 C CA . SER B 1 138 ? 12.852 12.562 -1.576 1 91.56 138 SER B CA 1
ATOM 2404 C C . SER B 1 138 ? 13.484 13.953 -1.499 1 91.56 138 SER B C 1
ATOM 2406 O O . SER B 1 138 ? 12.891 14.867 -0.927 1 91.56 138 SER B O 1
ATOM 2408 N N . GLU B 1 139 ? 14.617 13.984 -2.117 1 88.94 139 GLU B N 1
ATOM 2409 C CA . GLU B 1 139 ? 15.32 15.266 -2.213 1 88.94 139 GLU B CA 1
ATOM 2410 C C . GLU B 1 139 ? 14.781 16.094 -3.371 1 88.94 139 GLU B C 1
ATOM 2412 O O . GLU B 1 139 ? 14.562 15.578 -4.469 1 88.94 139 GLU B O 1
ATOM 2417 N N . LYS B 1 140 ? 14.688 17.312 -3.113 1 82.69 140 LYS B N 1
ATOM 2418 C CA . LYS B 1 140 ? 14.133 18.219 -4.113 1 82.69 140 LYS B CA 1
ATOM 2419 C C . LYS B 1 140 ? 14.938 18.188 -5.406 1 82.69 140 LYS B C 1
ATOM 2421 O O . LYS B 1 140 ? 14.383 18 -6.488 1 82.69 140 LYS B O 1
ATOM 2426 N N . LEU B 1 141 ? 16.219 18.438 -5.262 1 69.88 141 LEU B N 1
ATOM 2427 C CA . LEU B 1 141 ? 17.094 18.484 -6.426 1 69.88 141 LEU B CA 1
ATOM 2428 C C . LEU B 1 141 ? 17.047 17.172 -7.199 1 69.88 141 LEU B C 1
ATOM 2430 O O . LEU B 1 141 ? 17 17.172 -8.43 1 69.88 141 LEU B O 1
ATOM 2434 N N . GLN B 1 142 ? 17.141 16.156 -6.547 1 67.25 142 GLN B N 1
ATOM 2435 C CA . GLN B 1 142 ? 17.125 14.836 -7.172 1 67.25 142 GLN B CA 1
ATOM 2436 C C . GLN B 1 142 ? 15.812 14.594 -7.906 1 67.25 142 GLN B C 1
ATOM 2438 O O . GLN B 1 142 ? 15.805 14.039 -9.008 1 67.25 142 GLN B O 1
ATOM 2443 N N . TYR B 1 143 ? 14.867 14.961 -7.285 1 64.75 143 TYR B N 1
ATOM 2444 C CA . TYR B 1 143 ? 13.555 14.781 -7.902 1 64.75 143 TYR B CA 1
ATOM 2445 C C . TYR B 1 143 ? 13.445 15.578 -9.195 1 64.75 143 TYR B C 1
ATOM 2447 O O . TYR B 1 143 ? 12.914 15.078 -10.195 1 64.75 143 TYR B O 1
ATOM 2455 N N . LEU B 1 144 ? 13.93 16.688 -9.078 1 64.31 144 LEU B N 1
ATOM 2456 C CA . LEU B 1 144 ? 13.883 17.578 -10.242 1 64.31 144 LEU B CA 1
ATOM 2457 C C . LEU B 1 144 ? 14.773 17.047 -11.359 1 64.31 144 LEU B C 1
ATOM 2459 O O . LEU B 1 144 ? 14.477 17.234 -12.539 1 64.31 144 LEU B O 1
ATOM 2463 N N . LEU B 1 145 ? 15.758 16.359 -10.891 1 60.62 145 LEU B N 1
ATOM 2464 C CA . LEU B 1 145 ? 16.703 15.875 -11.898 1 60.62 145 LEU B CA 1
ATOM 2465 C C . LEU B 1 145 ? 16.391 14.438 -12.289 1 60.62 145 LEU B C 1
ATOM 2467 O O . LEU B 1 145 ? 17.188 13.789 -12.969 1 60.62 145 LEU B O 1
ATOM 2471 N N . LEU B 1 146 ? 15.094 14.086 -12 1 57.47 146 LEU B N 1
ATOM 2472 C CA . LEU B 1 146 ? 14.539 12.797 -12.391 1 57.47 146 LEU B CA 1
ATOM 2473 C C . LEU B 1 146 ? 15.422 11.656 -11.906 1 57.47 146 LEU B C 1
ATOM 2475 O O . LEU B 1 146 ? 15.273 10.516 -12.352 1 57.47 146 LEU B O 1
ATOM 2479 N N . ASN B 1 147 ? 16.438 11.906 -11.055 1 55.59 147 ASN B N 1
ATOM 2480 C CA . ASN B 1 147 ? 17.422 10.883 -10.766 1 55.59 147 ASN B CA 1
ATOM 2481 C C . ASN B 1 147 ? 17.016 10.016 -9.578 1 55.59 147 ASN B C 1
ATOM 2483 O O . ASN B 1 147 ? 17.5 8.898 -9.406 1 55.59 147 ASN B O 1
ATOM 2487 N N . LYS B 1 148 ? 16.484 10.602 -8.68 1 58.91 148 LYS B N 1
ATOM 2488 C CA . LYS B 1 148 ? 16.234 9.703 -7.559 1 58.91 148 LYS B CA 1
ATOM 2489 C C . LYS B 1 148 ? 14.789 9.219 -7.555 1 58.91 148 LYS B C 1
ATOM 2491 O O . LYS B 1 148 ? 13.859 10.023 -7.543 1 58.91 148 LYS B O 1
ATOM 2496 N N . LYS B 1 149 ? 14.758 7.945 -7.668 1 73.62 149 LYS B N 1
ATOM 2497 C CA . LYS B 1 149 ? 13.469 7.266 -7.684 1 73.62 149 LYS B CA 1
ATOM 2498 C C . LYS B 1 149 ? 12.992 6.957 -6.27 1 73.62 149 LYS B C 1
ATOM 2500 O O . LYS B 1 149 ? 13.773 6.527 -5.422 1 73.62 149 LYS B O 1
ATOM 2505 N N . VAL B 1 150 ? 11.922 7.543 -5.914 1 84.88 150 VAL B N 1
ATOM 2506 C CA . VAL B 1 150 ? 11.281 7.223 -4.645 1 84.88 150 VAL B CA 1
ATOM 2507 C C . VAL B 1 150 ? 10.797 5.773 -4.66 1 84.88 150 VAL B C 1
ATOM 2509 O O . VAL B 1 150 ? 10.172 5.332 -5.625 1 84.88 150 VAL B O 1
ATOM 2512 N N . SER B 1 151 ? 11.273 5.012 -3.658 1 89.75 151 SER B N 1
ATOM 2513 C CA . SER B 1 151 ? 10.797 3.641 -3.51 1 89.75 151 SER B CA 1
ATOM 2514 C C . SER B 1 151 ? 9.445 3.598 -2.805 1 89.75 151 SER B C 1
ATOM 2516 O O . SER B 1 151 ? 9.234 4.297 -1.812 1 89.75 151 SER B O 1
ATOM 2518 N N . PHE B 1 152 ? 8.578 2.785 -3.342 1 96.94 152 PHE B N 1
ATOM 2519 C CA . PHE B 1 152 ? 7.273 2.631 -2.701 1 96.94 152 PHE B CA 1
ATOM 2520 C C . PHE B 1 152 ? 7.426 2.059 -1.297 1 96.94 152 PHE B C 1
ATOM 2522 O O . PHE B 1 152 ? 6.613 2.342 -0.414 1 96.94 152 PHE B O 1
ATOM 2529 N N . ASN B 1 153 ? 8.43 1.265 -1.052 1 97.81 153 ASN B N 1
ATOM 2530 C CA . ASN B 1 153 ? 8.641 0.706 0.279 1 97.81 153 ASN B CA 1
ATOM 2531 C C . ASN B 1 153 ? 8.688 1.797 1.345 1 97.81 153 ASN B C 1
ATOM 2533 O O . ASN B 1 153 ? 8.086 1.656 2.41 1 97.81 153 ASN B O 1
ATOM 2537 N N . GLU B 1 154 ? 9.391 2.859 1.08 1 96.44 154 GLU B N 1
ATOM 2538 C CA . GLU B 1 154 ? 9.469 3.977 2.016 1 96.44 154 GLU B CA 1
ATOM 2539 C C . GLU B 1 154 ? 8.117 4.66 2.184 1 96.44 154 GLU B C 1
ATOM 2541 O O . GLU B 1 154 ? 7.715 4.988 3.301 1 96.44 154 GLU B O 1
ATOM 2546 N N . VAL B 1 155 ? 7.445 4.867 1.107 1 98 155 VAL B N 1
ATOM 2547 C CA . VAL B 1 155 ? 6.117 5.477 1.129 1 98 155 VAL B CA 1
ATOM 2548 C C . VAL B 1 155 ? 5.184 4.645 2.002 1 98 155 VAL B C 1
ATOM 2550 O O . VAL B 1 155 ? 4.441 5.191 2.826 1 98 155 VAL B O 1
ATOM 2553 N N . TYR B 1 156 ? 5.242 3.359 1.827 1 98.88 156 TYR B N 1
ATOM 2554 C CA . TYR B 1 156 ? 4.422 2.438 2.605 1 98.88 156 TYR B CA 1
ATOM 2555 C C . TYR B 1 156 ? 4.73 2.557 4.094 1 98.88 156 TYR B C 1
ATOM 2557 O O . TYR B 1 156 ? 3.818 2.639 4.918 1 98.88 156 TYR B O 1
ATOM 2565 N N . LYS B 1 157 ? 5.965 2.635 4.422 1 98.62 157 LYS B N 1
ATOM 2566 C CA . LYS B 1 157 ? 6.383 2.73 5.816 1 98.62 157 LYS B CA 1
ATOM 2567 C C . LYS B 1 157 ? 5.949 4.059 6.43 1 98.62 157 LYS B C 1
ATOM 2569 O O . LYS B 1 157 ? 5.492 4.102 7.574 1 98.62 157 LYS B O 1
ATOM 2574 N N . PHE B 1 158 ? 6.09 5.145 5.688 1 98.81 158 PHE B N 1
ATOM 2575 C CA . PHE B 1 158 ? 5.566 6.426 6.141 1 98.81 158 PHE B CA 1
ATOM 2576 C C . PHE B 1 158 ? 4.09 6.316 6.496 1 98.81 158 PHE B C 1
ATOM 2578 O O . PHE B 1 158 ? 3.682 6.684 7.602 1 98.81 158 PHE B O 1
ATOM 2585 N N . SER B 1 159 ? 3.344 5.812 5.555 1 98.94 159 SER B N 1
ATOM 2586 C CA . SER B 1 159 ? 1.892 5.766 5.691 1 98.94 159 SER B CA 1
ATOM 2587 C C . SER B 1 159 ? 1.478 4.926 6.898 1 98.94 159 SER B C 1
ATOM 2589 O O . SER B 1 159 ? 0.566 5.305 7.637 1 98.94 159 SER B O 1
ATOM 2591 N N . LYS B 1 160 ? 2.184 3.828 7.113 1 98.81 160 LYS B N 1
ATOM 2592 C CA . LYS B 1 160 ? 1.879 2.947 8.234 1 98.81 160 LYS B CA 1
ATOM 2593 C C . LYS B 1 160 ? 2.172 3.635 9.57 1 98.81 160 LYS B C 1
ATOM 2595 O O . LYS B 1 160 ? 1.368 3.566 10.5 1 98.81 160 LYS B O 1
ATOM 2600 N N . VAL B 1 161 ? 3.311 4.266 9.641 1 98.88 161 VAL B N 1
ATOM 2601 C CA . VAL B 1 161 ? 3.719 4.906 10.883 1 98.88 161 VAL B CA 1
ATOM 2602 C C . VAL B 1 161 ? 2.768 6.055 11.211 1 98.88 161 VAL B C 1
ATOM 2604 O O . VAL B 1 161 ? 2.346 6.215 12.359 1 98.88 161 VAL B O 1
ATOM 2607 N N . ILE B 1 162 ? 2.426 6.84 10.234 1 98.94 162 ILE B N 1
ATOM 2608 C CA . ILE B 1 162 ? 1.522 7.961 10.461 1 98.94 162 ILE B CA 1
ATOM 2609 C C . ILE B 1 162 ? 0.148 7.441 10.875 1 98.94 162 ILE B C 1
ATOM 2611 O O . ILE B 1 162 ? -0.434 7.926 11.852 1 98.94 162 ILE B O 1
ATOM 2615 N N . CYS B 1 163 ? -0.354 6.465 10.156 1 98.94 163 CYS B N 1
ATOM 2616 C CA . CYS B 1 163 ? -1.642 5.867 10.484 1 98.94 163 CYS B CA 1
ATOM 2617 C C . CYS B 1 163 ? -1.659 5.371 11.922 1 98.94 163 CYS B C 1
ATOM 2619 O O . CYS B 1 163 ? -2.527 5.758 12.711 1 98.94 163 CYS B O 1
ATOM 2621 N N . SER B 1 164 ? -0.67 4.562 12.25 1 98.81 164 SER B N 1
ATOM 2622 C CA . SER B 1 164 ? -0.639 3.957 13.578 1 98.81 164 SER B CA 1
ATOM 2623 C C . SER B 1 164 ? -0.507 5.02 14.664 1 98.81 164 SER B C 1
ATOM 2625 O O . SER B 1 164 ? -1.124 4.906 15.727 1 98.81 164 SER B O 1
ATOM 2627 N N . SER B 1 165 ? 0.291 6.008 14.422 1 98.88 165 SER B N 1
ATOM 2628 C CA . SER B 1 165 ? 0.505 7.074 15.398 1 98.88 165 SER B CA 1
ATOM 2629 C C . SER B 1 165 ? -0.771 7.875 15.633 1 98.88 165 SER B C 1
ATOM 2631 O O . SER B 1 165 ? -1.103 8.203 16.766 1 98.88 165 SER B O 1
ATOM 2633 N N . ILE B 1 166 ? -1.457 8.219 14.602 1 98.81 166 ILE B N 1
ATOM 2634 C CA . ILE B 1 166 ? -2.689 8.992 14.703 1 98.81 166 ILE B CA 1
ATOM 2635 C C . ILE B 1 166 ? -3.746 8.18 15.453 1 98.81 166 ILE B C 1
ATOM 2637 O O . ILE B 1 166 ? -4.406 8.695 16.359 1 98.81 166 ILE B O 1
ATOM 2641 N N . ILE B 1 167 ? -3.912 6.926 15.109 1 98.69 167 ILE B N 1
ATOM 2642 C CA . ILE B 1 167 ? -4.895 6.059 15.75 1 98.69 167 ILE B CA 1
ATOM 2643 C C . ILE B 1 167 ? -4.57 5.922 17.234 1 98.69 167 ILE B C 1
ATOM 2645 O O . ILE B 1 167 ? -5.461 6.027 18.078 1 98.69 167 ILE B O 1
ATOM 2649 N N . LYS B 1 168 ? -3.311 5.688 17.469 1 98.31 168 LYS B N 1
ATOM 2650 C CA . LYS B 1 168 ? -2.877 5.566 18.859 1 98.31 168 LYS B CA 1
ATOM 2651 C C . LYS B 1 168 ? -3.141 6.855 19.625 1 98.31 168 LYS B C 1
ATOM 2653 O O . LYS B 1 168 ? -3.631 6.82 20.766 1 98.31 168 LYS B O 1
ATOM 2658 N N . ALA B 1 169 ? -2.781 7.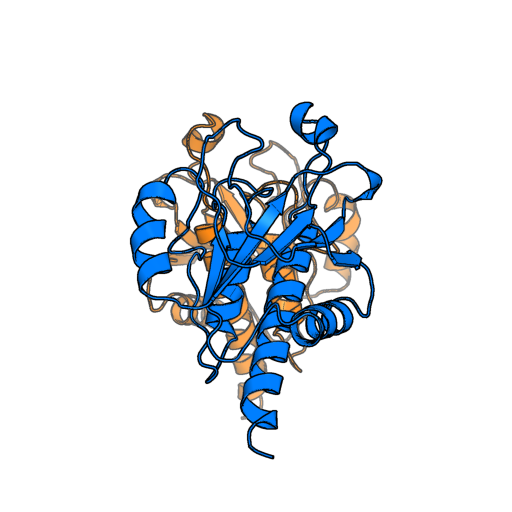977 19.078 1 98.38 169 ALA B N 1
ATOM 2659 C CA . ALA B 1 169 ? -3.016 9.273 19.703 1 98.38 169 ALA B CA 1
ATOM 2660 C C . ALA B 1 169 ? -4.5 9.477 20 1 98.38 169 ALA B C 1
ATOM 2662 O O . ALA B 1 169 ? -4.867 9.898 21.109 1 98.38 169 ALA B O 1
ATOM 2663 N N . LYS B 1 170 ? -5.352 9.164 19.031 1 97.94 170 LYS B N 1
ATOM 2664 C CA . LYS B 1 170 ? -6.793 9.336 19.188 1 97.94 170 LYS B CA 1
ATOM 2665 C C . LYS B 1 170 ? -7.34 8.406 20.266 1 97.94 170 LYS B C 1
ATOM 2667 O O . LYS B 1 170 ? -8.211 8.797 21.047 1 97.94 170 LYS B O 1
ATOM 2672 N N . TYR B 1 171 ? -6.887 7.207 20.312 1 97.19 171 TYR B N 1
ATOM 2673 C CA . TYR B 1 171 ? -7.285 6.25 21.328 1 97.19 171 TYR B CA 1
ATOM 2674 C C . TYR B 1 171 ? -6.969 6.773 22.734 1 97.19 171 TYR B C 1
ATOM 2676 O O . TYR B 1 171 ? -7.809 6.711 23.625 1 97.19 171 TYR B O 1
ATOM 2684 N N . ILE B 1 172 ? -5.754 7.293 22.875 1 96.38 172 ILE B N 1
ATOM 2685 C CA . ILE B 1 172 ? -5.305 7.824 24.156 1 96.38 172 ILE B CA 1
ATOM 2686 C C . ILE B 1 172 ? -6.184 9.008 24.562 1 96.38 172 ILE B C 1
ATOM 2688 O O . ILE B 1 172 ? -6.621 9.094 25.703 1 96.38 172 ILE B O 1
ATOM 2692 N N . LEU B 1 173 ? -6.441 9.844 23.656 1 95.44 173 LEU B N 1
ATOM 2693 C CA . LEU B 1 173 ? -7.184 11.07 23.922 1 95.44 173 LEU B CA 1
ATOM 2694 C C . LEU B 1 173 ? -8.648 10.773 24.219 1 95.44 173 LEU B C 1
ATOM 2696 O O . LEU B 1 173 ? -9.297 11.484 24.984 1 95.44 173 LEU B O 1
ATOM 2700 N N . GLU B 1 174 ? -9.195 9.734 23.641 1 91.81 174 GLU B N 1
ATOM 2701 C CA . GLU B 1 174 ? -10.586 9.359 23.859 1 91.81 174 GLU B CA 1
ATOM 2702 C C . GLU B 1 174 ? -10.742 8.625 25.203 1 91.81 174 GLU B C 1
ATOM 2704 O O . GLU B 1 174 ? -11.812 8.68 25.812 1 91.81 174 GLU B O 1
ATOM 2709 N N . ASN B 1 175 ? -9.805 7.852 25.672 1 86.69 175 ASN B N 1
ATOM 2710 C CA . ASN B 1 175 ? -9.898 7.09 26.906 1 86.69 175 ASN B CA 1
ATOM 2711 C C . ASN B 1 175 ? -9.312 7.867 28.094 1 86.69 175 ASN B C 1
ATOM 2713 O O . ASN B 1 175 ? -9.492 7.473 29.234 1 86.69 175 ASN B O 1
ATOM 2717 N N . HIS B 1 176 ? -8.367 8.633 28.078 1 69.94 176 HIS B N 1
ATOM 2718 C CA . HIS B 1 176 ? -7.887 9.445 29.188 1 69.94 176 HIS B CA 1
ATOM 2719 C C . HIS B 1 176 ? -8.938 10.461 29.625 1 69.94 176 HIS B C 1
ATOM 2721 O O . HIS B 1 176 ? -8.867 11 30.734 1 69.94 176 HIS B O 1
ATOM 2727 N N . HIS B 1 177 ? -9.75 11.141 28.828 1 54.84 177 HIS B N 1
ATOM 2728 C CA . HIS B 1 177 ? -10.727 12.047 29.422 1 54.84 177 HIS B CA 1
ATOM 2729 C C . HIS B 1 177 ? -11.68 11.289 30.344 1 54.84 177 HIS B C 1
ATOM 2731 O O . HIS B 1 177 ? -12.477 11.906 31.062 1 54.84 177 HIS B O 1
ATOM 2737 N N . ASN B 1 178 ? -11.805 10.016 30.234 1 44.28 178 ASN B N 1
ATOM 2738 C CA . ASN B 1 178 ? -12.703 9.367 31.188 1 44.28 178 ASN B CA 1
ATOM 2739 C C . ASN B 1 178 ? -12.055 9.195 32.562 1 44.28 178 ASN B C 1
ATOM 2741 O O . ASN B 1 178 ? -12.633 8.578 33.438 1 44.28 178 ASN B O 1
ATOM 2745 N N . ASN B 1 179 ? -10.758 9.375 32.719 1 38.41 179 ASN B N 1
ATOM 2746 C CA . ASN B 1 179 ? -10.398 9.477 34.125 1 38.41 179 ASN B CA 1
ATOM 2747 C C . ASN B 1 179 ? -10.414 10.93 34.594 1 38.41 179 ASN B C 1
ATOM 2749 O O . ASN B 1 179 ? -9.906 11.812 33.906 1 38.41 179 ASN B O 1
#

Foldseek 3Di:
DFPDKAFLPDPCRLVVLLCCCVVVVLDALQEEEEFAFAPPALQWCLRQPLLALLVVPLPPRPYHYHAHHVHHHYPVCCVPVQVVVPVVGPFYEYETEDAAAPVCARMWIKFQFFDATCVVVVDPRDGGGRIYIYHHQYHPVCVVVVNDGRDSVSSVSSSVSVSSSNSVSNVCNVPVVVD/DFPDKAFLPDPCRLVVLLCCCVVVVLDALQEEEEFAFAPPALQWVLRQPLLALLVVPLPPRPYHYHAHHVHHHYPVCCVPVQVVVPVVGPFYEYETEDAAAPVCARMWIKFQFFDATCVVVVDPRDGGGRIYIYHHQYHPVCVVVVHDGRDSVSSVSSSVSVSSSNSVSNVCNVPVVVD

Nearest PDB structures (foldseek):
  8c2o-assembly2_B  TM=4.396E-01  e=1.582E-01  Escherichia coli
  6p6f-assembly1_B  TM=3.672E-01  e=5.111E-01  synthetic construct
  3huu-assembly1_A  TM=4.333E-01  e=2.606E+00  Staphylococcus haemolyticus JCSC1435
  9b90-assembly1_A  TM=3.208E-01  e=1.047E+00  Homo sapiens
  8sla-assembly1_D  TM=3.490E-01  e=8.990E+00  Rattus norvegicus

InterPro domains:
  IPR009665 Spore protease-like YyaC [PF06866] (11-164)
  IPR023430 Peptidase HybD-like domain superfamily [SSF53163] (16-174)

pLDDT: mean 91.86, std 11.99, range [38.25, 98.94]

Secondary structure (DSSP, 8-state):
-EEEEEETTSTTHHHHHHHHHHHTT---TT-EEEE---SS-GGG-HHHHHHHHHHHH-TT----EE--SSS---TTTHHHHHHHHHHH-SSEEEEEEEEE-GGGTTEEEEESS-B-TTGGGT--PPPB-SEEEEEEEEEHHHHHTT-PPPPHHHHHHHHHHHHHHHHHHHHHHHHHTT-/-EEEEEETTSTTHHHHHHHHHHHTTS--TT-EEEE---SS-GGG-HHHHHHHHHHHH-TT----EE--SSS---TTTHHHHHHHHHHH-S-EEEEEEEEE-GGGTTEEEEESS-B-TTGGGT--PPPB-SEEEEEEEEEHHHHHTT-PPPPHHHHHHHHHHHHHHHHHHHHHHHHHTT-

Radius of gyration: 21.38 Å; Cα contacts (8 Å, |Δi|>4): 766; chains: 2; bounding box: 38×63×60 Å